Protein AF-A0A938RVP2-F1 (afdb_monomer_lite)

pLDDT: mean 88.66, std 15.01, range [35.5, 98.88]

Foldseek 3Di:
DDDDDDDPDDPDDDPDDDQDPDDFFFRAWPDWFAEQQWDQCPVVPPVLARFWFAFPEAPFFDSSWGFRYQFIKTKTFDDAWWQFADDFFFKFFDWRAHHPAFFWKWKWFDPPVPDIFTDDADVVCQCPGLTWGRKGADDRGDDDPVRLDPVRGITHTHGVVNRPDGTGRMMMITGPSPHDSPDSHHGTTTRTMGGSRTDD

Sequence (200 aa):
MRWVLPLLAIAGCAAEGVPKAADRWADRIVAFAPGPTAGFGQDKLPEVVLGPPQGAGDGAGSLHVLSMGKGGGITVAFDDRVASDGPGPDLVVFENAFVGFAETARVEASADGTHWSAWPCDPAGGVTATCAGLNPVWLAGEPTAGSASPKLWGGDAFDLSEIGLKTARYVRLTDTGDNQYLGITGGFDLDAVAAVHPAP

Radius of gyration: 18.44 Å; chains: 1; bounding box: 34×76×36 Å

Secondary structure (DSSP, 8-state):
----------------PPPPPS-SB--EEEEEE--TT--TTGGGTTGGGSS--B---TT---S--EE--TT-EEEEE-SSSEEE--SS--EEEE---BTTB---EEEEEESSSSS-EE----GGGGGG--SBS-S-B--BSS--GGG-SGGGTBSEEE-GGGGT-SEESEEEEEE-S-S---SSS-S-EE-EEEESSEE-

Structure (mmCIF, N/CA/C/O backbone):
data_AF-A0A938RVP2-F1
#
_entry.id   AF-A0A938RVP2-F1
#
loop_
_atom_site.group_PDB
_atom_site.id
_atom_site.type_symbol
_atom_site.label_atom_id
_atom_site.label_alt_id
_atom_site.label_comp_id
_atom_site.label_asym_id
_atom_site.label_entity_id
_atom_site.label_seq_id
_atom_site.pdbx_PDB_ins_code
_atom_site.Cartn_x
_atom_site.Cartn_y
_atom_site.Cartn_z
_atom_site.occupancy
_atom_site.B_iso_or_equiv
_atom_site.auth_seq_id
_atom_site.auth_comp_id
_atom_site.auth_asym_id
_atom_site.auth_atom_id
_atom_site.pdbx_PDB_model_num
ATOM 1 N N . MET A 1 1 ? 4.934 -63.336 -7.933 1.00 39.75 1 MET A N 1
ATOM 2 C CA . MET A 1 1 ? 4.416 -62.515 -6.816 1.00 39.75 1 MET A CA 1
ATOM 3 C C . MET A 1 1 ? 5.118 -61.167 -6.839 1.00 39.75 1 MET A C 1
ATOM 5 O O . MET A 1 1 ? 6.297 -61.104 -6.525 1.00 39.75 1 MET A O 1
ATOM 9 N N . ARG A 1 2 ? 4.434 -60.117 -7.305 1.00 41.03 2 ARG A N 1
ATOM 10 C CA . ARG A 1 2 ? 4.905 -58.727 -7.215 1.00 41.03 2 ARG A CA 1
ATOM 11 C C . ARG A 1 2 ? 4.336 -58.143 -5.925 1.00 41.03 2 ARG A C 1
ATOM 13 O O . ARG A 1 2 ? 3.121 -58.097 -5.778 1.00 41.03 2 ARG A O 1
ATOM 20 N N . TRP A 1 3 ? 5.209 -57.754 -5.006 1.00 35.50 3 TRP A N 1
ATOM 21 C CA . TRP A 1 3 ? 4.834 -57.041 -3.790 1.00 35.50 3 TRP A CA 1
ATOM 22 C C . TRP A 1 3 ? 4.719 -55.556 -4.132 1.00 35.50 3 TRP A C 1
ATOM 24 O O . TRP A 1 3 ? 5.695 -54.948 -4.564 1.00 35.50 3 TRP A O 1
ATOM 34 N N . VAL A 1 4 ? 3.521 -54.995 -3.993 1.00 47.47 4 VAL A N 1
ATOM 35 C CA . VAL A 1 4 ? 3.288 -53.550 -4.077 1.00 47.47 4 VAL A CA 1
ATOM 36 C C . VAL A 1 4 ? 3.324 -53.028 -2.644 1.00 47.47 4 VAL A C 1
ATOM 38 O O . VAL A 1 4 ? 2.469 -53.396 -1.842 1.00 47.47 4 VAL A O 1
ATOM 41 N N . LEU A 1 5 ? 4.334 -52.225 -2.303 1.00 45.91 5 LEU A N 1
ATOM 42 C CA . LEU A 1 5 ? 4.321 -51.451 -1.061 1.00 45.91 5 LEU A CA 1
ATOM 43 C C . LEU A 1 5 ? 3.333 -50.284 -1.214 1.00 45.91 5 LEU A C 1
ATOM 45 O O . LEU A 1 5 ? 3.369 -49.612 -2.249 1.00 45.91 5 LEU A O 1
ATOM 49 N N . PRO A 1 6 ? 2.469 -50.010 -0.221 1.00 47.12 6 PRO A N 1
ATOM 50 C CA . PRO A 1 6 ? 1.624 -48.831 -0.255 1.00 47.12 6 PRO A CA 1
ATOM 51 C C . PRO A 1 6 ? 2.483 -47.591 0.011 1.00 47.12 6 PRO A C 1
ATOM 53 O O . PRO A 1 6 ? 3.261 -47.545 0.965 1.00 47.12 6 PRO A O 1
ATOM 56 N N . LEU A 1 7 ? 2.338 -46.585 -0.851 1.00 48.47 7 LEU A N 1
ATOM 57 C CA . LEU A 1 7 ? 2.883 -45.252 -0.631 1.00 48.47 7 LEU A CA 1
ATOM 58 C C . LEU A 1 7 ? 2.100 -44.627 0.533 1.00 48.47 7 LEU A C 1
ATOM 60 O O . LEU A 1 7 ? 0.918 -44.313 0.396 1.00 48.47 7 LEU A O 1
ATOM 64 N N . LEU A 1 8 ? 2.737 -44.500 1.694 1.00 47.72 8 LEU A N 1
ATOM 65 C CA . LEU A 1 8 ? 2.177 -43.778 2.829 1.00 47.72 8 LEU A CA 1
ATOM 66 C C . LEU A 1 8 ? 2.277 -42.278 2.514 1.00 47.72 8 LEU A C 1
ATOM 68 O O . LEU A 1 8 ? 3.367 -41.709 2.535 1.00 47.72 8 LEU A O 1
ATOM 72 N N . ALA A 1 9 ? 1.156 -41.649 2.165 1.00 49.03 9 ALA A N 1
ATOM 73 C CA . ALA A 1 9 ? 1.084 -40.201 2.032 1.00 49.03 9 ALA A CA 1
ATOM 74 C C . ALA A 1 9 ? 1.194 -39.581 3.432 1.00 49.03 9 ALA A C 1
ATOM 76 O O . ALA A 1 9 ? 0.272 -39.680 4.241 1.00 49.03 9 ALA A O 1
ATOM 77 N N . ILE A 1 10 ? 2.340 -38.972 3.731 1.00 51.59 10 ILE A N 1
ATOM 78 C CA . ILE A 1 10 ? 2.499 -38.131 4.915 1.00 51.59 10 ILE A CA 1
ATOM 79 C C . ILE A 1 10 ? 1.774 -36.824 4.598 1.00 51.59 10 ILE A C 1
ATOM 81 O O . ILE A 1 10 ? 2.266 -36.007 3.822 1.00 51.59 10 ILE A O 1
ATOM 85 N N . ALA A 1 11 ? 0.576 -36.654 5.154 1.00 53.41 11 ALA A N 1
ATOM 86 C CA . ALA A 1 11 ? -0.074 -35.356 5.211 1.00 53.41 11 ALA A CA 1
ATOM 87 C C . ALA A 1 11 ? 0.816 -34.437 6.058 1.00 53.41 11 ALA A C 1
ATOM 89 O O . ALA A 1 11 ? 0.936 -34.622 7.269 1.00 53.41 11 ALA A O 1
ATOM 90 N N . GLY A 1 12 ? 1.506 -33.499 5.410 1.00 40.59 12 GLY A N 1
ATOM 91 C CA . GLY A 1 12 ? 2.237 -32.452 6.107 1.00 40.59 12 GLY A CA 1
ATOM 92 C C . GLY A 1 12 ? 1.236 -31.540 6.803 1.00 40.59 12 GLY A C 1
ATOM 93 O O . GLY A 1 12 ? 0.496 -30.821 6.136 1.00 40.59 12 GLY A O 1
ATOM 94 N N . CYS A 1 13 ? 1.192 -31.577 8.132 1.00 46.62 13 CYS A N 1
ATOM 95 C CA . CYS A 1 13 ? 0.585 -30.500 8.901 1.00 46.62 13 CYS A CA 1
ATOM 96 C C . CYS A 1 13 ? 1.378 -29.225 8.594 1.00 46.62 13 CYS A C 1
ATOM 98 O O . CYS A 1 13 ? 2.586 -29.188 8.835 1.00 46.62 13 CYS A O 1
ATOM 100 N N . ALA A 1 14 ? 0.720 -28.203 8.044 1.00 50.62 14 ALA A N 1
ATOM 101 C CA . ALA A 1 14 ? 1.287 -26.863 8.021 1.00 50.62 14 ALA A CA 1
ATOM 102 C C . ALA A 1 14 ? 1.608 -26.482 9.472 1.00 50.62 14 ALA A C 1
ATOM 104 O O . ALA A 1 14 ? 0.741 -26.574 10.341 1.00 50.62 14 ALA A O 1
ATOM 105 N N . ALA A 1 15 ? 2.866 -26.148 9.751 1.00 51.16 15 ALA A N 1
ATOM 106 C CA . ALA A 1 15 ? 3.239 -25.632 11.055 1.00 51.16 15 ALA A CA 1
ATOM 107 C C . ALA A 1 15 ? 2.539 -24.279 11.228 1.00 51.16 15 ALA A C 1
ATOM 109 O O . ALA A 1 15 ? 2.801 -23.353 10.462 1.00 51.16 15 ALA A O 1
ATOM 110 N N . GLU A 1 16 ? 1.625 -24.183 12.192 1.00 55.78 16 GLU A N 1
ATOM 111 C CA . GLU A 1 16 ? 1.074 -22.900 12.617 1.00 55.78 16 GLU A CA 1
ATOM 112 C C . GLU A 1 16 ? 2.242 -22.050 13.132 1.00 55.78 16 GLU A C 1
ATOM 114 O O . GLU A 1 16 ? 2.929 -22.423 14.087 1.00 55.78 16 GLU A O 1
ATOM 119 N N . GLY A 1 17 ? 2.534 -20.959 12.422 1.00 54.97 17 GLY A N 1
ATOM 120 C CA . GLY A 1 17 ? 3.574 -20.012 12.804 1.00 54.97 17 GLY A CA 1
ATOM 121 C C . GLY A 1 17 ? 3.270 -19.375 14.160 1.00 54.97 17 GLY A C 1
ATOM 122 O O . GLY A 1 17 ? 2.127 -19.353 14.616 1.00 54.97 17 GLY A O 1
ATOM 123 N N . VAL A 1 18 ? 4.305 -18.847 14.814 1.00 59.19 18 VAL A N 1
ATOM 124 C CA . VAL A 1 18 ? 4.131 -18.024 16.018 1.00 59.19 18 VAL A CA 1
ATOM 125 C C . VAL A 1 18 ? 3.189 -16.863 15.672 1.00 59.19 18 VAL A C 1
ATOM 127 O O . VAL A 1 18 ? 3.465 -16.175 14.687 1.00 59.19 18 VAL A O 1
ATOM 130 N N . PRO A 1 19 ? 2.106 -16.626 16.439 1.00 64.12 19 PRO A N 1
ATOM 131 C CA . PRO A 1 19 ? 1.220 -15.498 16.187 1.00 64.12 19 PRO A CA 1
ATOM 132 C C . PRO A 1 19 ? 2.018 -14.194 16.201 1.00 64.12 19 PRO A C 1
ATOM 134 O O . PRO A 1 19 ? 2.734 -13.914 17.170 1.00 64.12 19 PRO A O 1
ATOM 137 N N . LYS A 1 20 ? 1.908 -13.418 15.120 1.00 75.88 20 LYS A N 1
ATOM 138 C CA . LYS A 1 20 ? 2.432 -12.054 15.054 1.00 75.88 20 LYS A CA 1
ATOM 139 C C . LYS A 1 20 ? 1.805 -11.240 16.192 1.00 75.88 20 LYS A C 1
ATOM 141 O O . LYS A 1 20 ? 0.661 -11.475 16.580 1.00 75.88 20 LYS A O 1
ATOM 146 N N . ALA A 1 21 ? 2.592 -10.367 16.815 1.00 79.94 21 ALA A N 1
ATOM 147 C CA . ALA A 1 21 ? 2.068 -9.504 17.864 1.00 79.94 21 ALA A CA 1
ATOM 148 C C . ALA A 1 21 ? 1.111 -8.482 17.243 1.00 79.94 21 ALA A C 1
ATOM 150 O O . ALA A 1 21 ? 1.425 -7.935 16.193 1.00 79.94 21 ALA A O 1
ATOM 151 N N . ALA A 1 22 ? 0.007 -8.186 17.932 1.00 84.88 22 ALA A N 1
ATOM 152 C CA . ALA A 1 22 ? -0.983 -7.237 17.441 1.00 84.88 22 ALA A CA 1
ATOM 153 C C . ALA A 1 22 ? -0.387 -5.861 17.164 1.00 84.88 22 ALA A C 1
ATOM 155 O O . ALA A 1 22 ? -0.043 -5.120 18.093 1.00 84.88 22 ALA A O 1
ATOM 156 N N . ASP A 1 23 ? -0.318 -5.527 15.881 1.00 90.75 23 ASP A N 1
ATOM 157 C CA . ASP A 1 23 ? 0.214 -4.278 15.361 1.00 90.75 23 ASP A CA 1
ATOM 158 C C . ASP A 1 23 ? -0.715 -3.692 14.291 1.00 90.75 23 ASP A C 1
ATOM 160 O O . ASP A 1 23 ? -1.925 -3.866 14.361 1.00 90.75 23 ASP A O 1
ATOM 164 N N . ARG A 1 24 ? -0.203 -2.854 13.394 1.00 93.44 24 ARG A N 1
ATOM 165 C CA . ARG A 1 24 ? -1.020 -2.193 12.368 1.00 93.44 24 ARG A CA 1
ATOM 166 C C . ARG A 1 24 ? -0.737 -2.688 10.963 1.00 93.44 24 ARG A C 1
ATOM 168 O O . ARG A 1 24 ? -1.352 -2.185 10.032 1.00 93.44 24 ARG A O 1
ATOM 175 N N . TRP A 1 25 ? 0.237 -3.568 10.800 1.00 95.81 25 TRP A N 1
ATOM 176 C CA . TRP A 1 25 ? 0.695 -4.036 9.502 1.00 95.81 25 TRP A CA 1
ATOM 177 C C . TRP A 1 25 ? -0.137 -5.240 9.089 1.00 95.81 25 TRP A C 1
ATOM 179 O O . TRP A 1 25 ? -0.671 -5.947 9.939 1.00 95.81 25 TRP A O 1
ATOM 189 N N . ALA A 1 26 ? -0.234 -5.502 7.790 1.00 97.06 26 ALA A N 1
ATOM 190 C CA . ALA A 1 26 ? -0.846 -6.741 7.332 1.00 97.06 26 ALA A CA 1
ATOM 191 C C . ALA A 1 26 ? -0.177 -7.968 7.986 1.00 97.06 26 ALA A C 1
ATOM 193 O O . ALA A 1 26 ? 1.032 -7.982 8.226 1.00 97.06 26 ALA A O 1
ATOM 194 N N . ASP A 1 27 ? -0.961 -9.007 8.266 1.00 96.12 27 ASP A N 1
ATOM 195 C CA . ASP A 1 27 ? -0.513 -10.178 9.031 1.00 96.12 27 ASP A CA 1
ATOM 196 C C . ASP A 1 27 ? -0.233 -11.394 8.157 1.00 96.12 27 ASP A C 1
ATOM 198 O O . ASP A 1 27 ? 0.564 -12.258 8.523 1.00 96.12 27 ASP A O 1
ATOM 202 N N . ARG A 1 28 ? -0.875 -11.474 6.986 1.00 96.75 28 ARG A N 1
ATOM 203 C CA . ARG A 1 28 ? -0.601 -12.531 6.007 1.00 96.75 28 ARG A CA 1
ATOM 204 C C . ARG A 1 28 ? -0.936 -12.125 4.580 1.00 96.75 28 ARG A C 1
ATOM 206 O O . ARG A 1 28 ? -1.762 -11.246 4.327 1.00 96.75 28 ARG A O 1
ATOM 213 N N . ILE A 1 29 ? -0.380 -12.892 3.650 1.00 98.38 29 ILE A N 1
ATOM 214 C CA . ILE A 1 29 ? -0.765 -12.899 2.240 1.00 98.38 29 ILE A CA 1
ATOM 215 C C . ILE A 1 29 ? -1.842 -13.968 2.040 1.00 98.38 29 ILE A C 1
ATOM 217 O O . ILE A 1 29 ? -1.620 -15.148 2.302 1.00 98.38 29 ILE A O 1
ATOM 221 N N . VAL A 1 30 ? -3.016 -13.557 1.571 1.00 98.44 30 VAL A N 1
ATOM 222 C CA . VAL A 1 30 ? -4.135 -14.452 1.239 1.00 98.44 30 VAL A CA 1
ATOM 223 C C . VAL A 1 30 ? -3.978 -15.016 -0.169 1.00 98.44 30 VAL A C 1
ATOM 225 O O . VAL A 1 30 ? -4.254 -16.190 -0.405 1.00 98.44 30 VAL A O 1
ATOM 228 N N . ALA A 1 31 ? -3.535 -14.181 -1.107 1.00 98.38 31 ALA A N 1
ATOM 229 C CA . ALA A 1 31 ? -3.287 -14.571 -2.486 1.00 98.38 31 ALA A CA 1
ATOM 230 C C . ALA A 1 31 ? -2.221 -13.668 -3.103 1.00 98.38 31 ALA A C 1
ATOM 232 O O . ALA A 1 31 ? -2.199 -12.468 -2.842 1.00 98.38 31 ALA A O 1
ATOM 233 N N . PHE A 1 32 ? -1.383 -14.235 -3.964 1.00 98.50 32 PHE A N 1
ATOM 234 C CA . PHE A 1 32 ? -0.459 -13.489 -4.807 1.00 98.50 32 PHE A CA 1
ATOM 235 C C . PHE A 1 32 ? -0.503 -14.066 -6.222 1.00 98.50 32 PHE A C 1
ATOM 237 O O . PHE A 1 32 ? -0.355 -15.274 -6.413 1.00 98.50 32 PHE A O 1
ATOM 244 N N . ALA A 1 33 ? -0.746 -13.202 -7.200 1.00 98.38 33 ALA A N 1
ATOM 245 C CA . ALA A 1 33 ? -0.827 -13.526 -8.614 1.00 98.38 33 ALA A CA 1
ATOM 246 C C . ALA A 1 33 ? 0.163 -12.622 -9.367 1.00 98.38 33 ALA A C 1
ATOM 248 O O . ALA A 1 33 ? -0.200 -11.504 -9.738 1.00 98.38 33 ALA A O 1
ATOM 249 N N . PRO A 1 34 ? 1.418 -13.062 -9.563 1.00 97.81 34 PRO A N 1
ATOM 250 C CA . PRO A 1 34 ? 2.420 -12.252 -10.242 1.00 97.81 34 PRO A CA 1
ATOM 251 C C . PRO A 1 34 ? 2.058 -12.029 -11.714 1.00 97.81 34 PRO A C 1
ATOM 253 O O . PRO A 1 34 ? 1.669 -12.963 -12.420 1.00 97.81 34 PRO A O 1
ATOM 256 N N . GLY A 1 35 ? 2.229 -10.795 -12.182 1.00 97.06 35 GLY A N 1
ATOM 257 C CA . GLY A 1 35 ? 2.145 -10.441 -13.594 1.00 97.06 35 GLY A CA 1
ATOM 258 C C . GLY A 1 35 ? 3.450 -10.733 -14.347 1.00 97.06 35 GLY A C 1
ATOM 259 O O . GLY A 1 35 ? 4.470 -11.089 -13.745 1.00 97.06 35 GLY A O 1
ATOM 260 N N . PRO A 1 36 ? 3.472 -10.563 -15.682 1.00 95.25 36 PRO A N 1
ATOM 261 C CA . PRO A 1 36 ? 4.721 -10.487 -16.434 1.00 95.25 36 PRO A CA 1
ATOM 262 C C . PRO A 1 36 ? 5.662 -9.453 -15.806 1.00 95.25 36 PRO A C 1
ATOM 264 O O . PRO A 1 36 ? 5.189 -8.428 -15.331 1.00 95.25 36 PRO A O 1
ATOM 267 N N . THR A 1 37 ? 6.968 -9.731 -15.806 1.00 93.75 37 THR A N 1
ATOM 268 C CA . THR A 1 37 ? 8.006 -8.910 -15.145 1.00 93.75 37 THR A CA 1
ATOM 269 C C . THR A 1 37 ? 7.841 -8.753 -13.628 1.00 93.75 37 THR A C 1
ATOM 271 O O . THR A 1 37 ? 8.450 -7.869 -13.041 1.00 93.75 37 THR A O 1
ATOM 274 N N . ALA A 1 38 ? 7.069 -9.601 -12.949 1.00 95.38 38 ALA A N 1
ATOM 275 C CA . ALA A 1 38 ? 7.224 -9.766 -11.504 1.00 95.38 38 ALA A CA 1
ATOM 276 C C . ALA A 1 38 ? 8.550 -10.485 -11.187 1.00 95.38 38 ALA A C 1
ATOM 278 O O . ALA A 1 38 ? 9.156 -11.097 -12.070 1.00 95.38 38 ALA A O 1
ATOM 279 N N . GLY A 1 39 ? 8.977 -10.485 -9.923 1.00 94.75 39 GLY A N 1
ATOM 280 C CA . GLY A 1 39 ? 10.070 -11.365 -9.483 1.00 94.75 39 GLY A CA 1
ATOM 281 C C . GLY A 1 39 ? 10.923 -10.813 -8.354 1.00 94.75 39 GLY A C 1
ATOM 282 O O . GLY A 1 39 ? 11.412 -11.577 -7.525 1.00 94.75 39 GLY A O 1
ATOM 283 N N . PHE A 1 40 ? 11.093 -9.495 -8.297 1.00 96.75 40 PHE A N 1
ATOM 284 C CA . PHE A 1 40 ? 11.891 -8.872 -7.251 1.00 96.75 40 PHE A CA 1
ATOM 285 C C . PHE A 1 40 ? 11.181 -9.005 -5.900 1.00 96.75 40 PHE A C 1
ATOM 287 O O . PHE A 1 40 ? 9.972 -8.799 -5.809 1.00 96.75 40 PHE A O 1
ATOM 294 N N . GLY A 1 41 ? 11.924 -9.413 -4.869 1.00 97.25 41 GLY A N 1
ATOM 295 C CA . GLY A 1 41 ? 11.409 -9.602 -3.511 1.00 97.25 41 GLY A CA 1
ATOM 296 C C . GLY A 1 41 ? 10.564 -10.859 -3.290 1.00 97.25 41 GLY A C 1
ATOM 297 O O . GLY A 1 41 ? 10.247 -11.168 -2.145 1.00 97.25 41 GLY A O 1
ATOM 298 N N . GLN A 1 42 ? 10.232 -11.629 -4.334 1.00 97.06 42 GLN A N 1
ATOM 299 C CA . GLN A 1 42 ? 9.434 -12.856 -4.188 1.00 97.06 42 GLN A CA 1
ATOM 300 C C . GLN A 1 42 ? 10.115 -13.915 -3.312 1.00 97.06 42 GLN A C 1
ATOM 302 O O . GLN A 1 42 ? 9.440 -14.671 -2.619 1.00 97.06 42 GLN A O 1
ATOM 307 N N . ASP A 1 43 ? 11.448 -13.959 -3.322 1.00 97.25 43 ASP A N 1
ATOM 308 C CA . ASP A 1 43 ? 12.272 -14.838 -2.488 1.00 97.25 43 ASP A CA 1
ATOM 309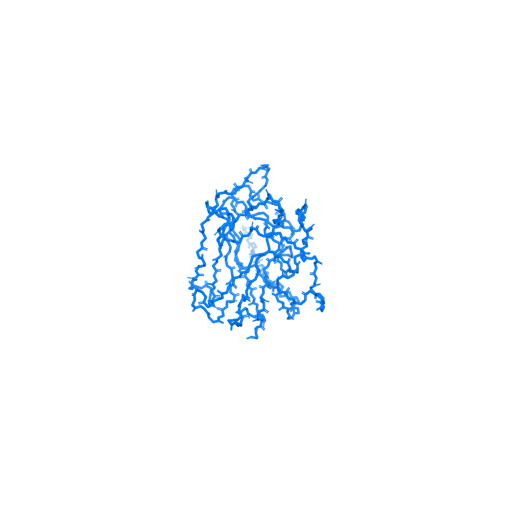 C C . ASP A 1 43 ? 12.251 -14.466 -0.995 1.00 97.25 43 ASP A C 1
ATOM 311 O O . ASP A 1 43 ? 12.679 -15.263 -0.163 1.00 97.25 43 ASP A O 1
ATOM 315 N N . LYS A 1 44 ? 11.734 -13.277 -0.661 1.00 97.75 44 LYS A N 1
ATOM 316 C CA . LYS A 1 44 ? 11.594 -12.745 0.702 1.00 97.75 44 LYS A CA 1
ATOM 317 C C . LYS A 1 44 ? 10.146 -12.761 1.202 1.00 97.75 44 LYS A C 1
ATOM 319 O O . LYS A 1 44 ? 9.838 -12.114 2.202 1.00 97.75 44 LYS A O 1
ATOM 324 N N . LEU A 1 45 ? 9.238 -13.415 0.475 1.00 97.00 45 LEU A N 1
ATOM 325 C CA . LEU A 1 45 ? 7.863 -13.562 0.931 1.00 97.00 45 LEU A CA 1
ATOM 326 C C . LEU A 1 45 ? 7.757 -14.613 2.052 1.00 97.00 45 LEU A C 1
ATOM 328 O O . LEU A 1 45 ? 8.397 -15.662 1.961 1.00 97.00 45 LEU A O 1
ATOM 332 N N . PRO A 1 46 ? 6.848 -14.395 3.021 1.00 96.75 46 PRO A N 1
ATOM 333 C CA . PRO A 1 46 ? 5.909 -13.273 3.066 1.00 96.75 46 PRO A CA 1
ATOM 334 C C . PRO A 1 46 ? 6.450 -12.011 3.767 1.00 96.75 46 PRO A C 1
ATOM 336 O O . PRO A 1 46 ? 5.798 -10.974 3.712 1.00 96.75 46 PRO A O 1
ATOM 339 N N . GLU A 1 47 ? 7.612 -12.066 4.416 1.00 95.81 47 GLU A N 1
ATOM 340 C CA . GLU A 1 47 ? 8.063 -11.053 5.380 1.00 95.81 47 GLU A CA 1
ATOM 341 C C . GLU A 1 47 ? 8.249 -9.658 4.775 1.00 95.81 47 GLU A C 1
ATOM 343 O O . GLU A 1 47 ? 7.990 -8.668 5.456 1.00 95.81 47 GLU A O 1
ATOM 348 N N . VAL A 1 48 ? 8.637 -9.572 3.499 1.00 97.19 48 VAL A N 1
ATOM 349 C CA . VAL A 1 48 ? 8.900 -8.296 2.809 1.00 97.19 48 VAL A CA 1
ATOM 350 C C . VAL A 1 48 ? 7.673 -7.381 2.672 1.00 97.19 48 VAL A C 1
ATOM 352 O O . VAL A 1 48 ? 7.852 -6.223 2.337 1.00 97.19 48 VAL A O 1
ATOM 355 N N . VAL A 1 49 ? 6.449 -7.866 2.938 1.00 97.62 49 VAL A N 1
ATOM 356 C CA . VAL A 1 49 ? 5.211 -7.052 2.860 1.00 97.62 49 VAL A CA 1
ATOM 357 C C . VAL A 1 49 ? 4.354 -7.045 4.133 1.00 97.62 49 VAL A C 1
ATOM 359 O O . VAL A 1 49 ? 3.279 -6.443 4.147 1.00 97.62 49 VAL A O 1
ATOM 362 N N . LEU A 1 50 ? 4.776 -7.739 5.198 1.00 96.56 50 LEU A N 1
ATOM 363 C CA . LEU A 1 50 ? 3.976 -7.946 6.425 1.00 96.56 50 LEU A CA 1
ATOM 364 C C . LEU A 1 50 ? 4.501 -7.182 7.650 1.00 96.56 50 LEU A C 1
ATOM 366 O O . LEU A 1 50 ? 4.139 -7.481 8.790 1.00 96.56 50 LEU A O 1
ATOM 370 N N . GLY A 1 51 ? 5.380 -6.211 7.422 1.00 94.44 51 GLY A N 1
ATOM 371 C CA . GLY A 1 51 ? 5.994 -5.393 8.459 1.00 94.44 51 GLY A CA 1
ATOM 372 C C . GLY A 1 51 ? 5.904 -3.899 8.152 1.00 94.44 51 GLY A C 1
ATOM 373 O O . GLY A 1 51 ? 5.216 -3.497 7.211 1.00 94.44 51 GLY A O 1
ATOM 374 N N . PRO A 1 52 ? 6.594 -3.065 8.944 1.00 95.62 52 PRO A N 1
ATOM 375 C CA . PRO A 1 52 ? 6.705 -1.647 8.647 1.00 95.62 52 PRO A CA 1
ATOM 376 C C . PRO A 1 52 ? 7.453 -1.415 7.324 1.00 95.62 52 PRO A C 1
ATOM 378 O O . PRO A 1 52 ? 8.398 -2.159 7.033 1.00 95.62 52 PRO A O 1
ATOM 381 N N . PRO A 1 53 ? 7.111 -0.347 6.579 1.00 96.94 53 PRO A N 1
ATOM 382 C CA . PRO A 1 53 ? 7.814 0.002 5.351 1.00 96.94 53 PRO A CA 1
ATOM 383 C C . PRO A 1 53 ? 9.277 0.369 5.627 1.00 96.94 53 PRO A C 1
ATOM 385 O O . PRO A 1 53 ? 9.646 0.745 6.745 1.00 96.94 53 PRO A O 1
ATOM 388 N N . GLN A 1 54 ? 10.119 0.307 4.604 1.00 96.81 54 GLN A N 1
ATOM 389 C CA . GLN A 1 54 ? 11.529 0.697 4.644 1.00 96.81 54 GLN A CA 1
ATOM 390 C C . GLN A 1 54 ? 11.808 1.855 3.679 1.00 96.81 54 GLN A C 1
ATOM 392 O O . GLN A 1 54 ? 12.727 1.780 2.868 1.00 96.81 54 GLN A O 1
ATOM 397 N N . GLY A 1 55 ? 11.039 2.941 3.768 1.00 95.06 55 GLY A N 1
ATOM 398 C CA . GLY A 1 55 ? 11.170 4.100 2.885 1.00 95.06 55 GLY A CA 1
ATOM 399 C C . GLY A 1 55 ? 12.562 4.741 2.864 1.00 95.06 55 GLY A C 1
ATOM 400 O O . GLY A 1 55 ? 13.319 4.692 3.836 1.00 95.06 55 GLY A O 1
ATOM 401 N N . ALA A 1 56 ? 12.887 5.399 1.750 1.00 95.56 56 ALA A N 1
ATOM 402 C CA . ALA A 1 56 ? 14.139 6.141 1.560 1.00 95.56 56 ALA A CA 1
ATOM 403 C C . ALA A 1 56 ? 13.921 7.646 1.271 1.00 95.56 56 ALA A C 1
ATOM 405 O O . ALA A 1 56 ? 14.877 8.384 1.012 1.00 95.56 56 ALA A O 1
ATOM 406 N N . GLY A 1 57 ? 12.679 8.122 1.407 1.00 94.19 57 GLY A N 1
ATOM 407 C CA . GLY A 1 57 ? 12.286 9.521 1.266 1.00 94.19 57 GLY A CA 1
ATOM 408 C C . GLY A 1 57 ? 12.256 10.029 -0.176 1.00 94.19 57 GLY A C 1
ATOM 409 O O . GLY A 1 57 ? 12.113 9.270 -1.124 1.00 94.19 57 GLY A O 1
ATOM 410 N N . ASP A 1 58 ? 12.374 11.346 -0.355 1.00 95.38 58 ASP A N 1
ATOM 411 C CA . ASP A 1 58 ? 12.074 12.000 -1.641 1.00 95.38 58 ASP A CA 1
ATOM 412 C C . ASP A 1 58 ? 13.026 11.635 -2.788 1.00 95.38 58 ASP A C 1
ATOM 414 O O . ASP A 1 58 ? 12.675 11.807 -3.955 1.00 95.38 58 ASP A O 1
ATOM 418 N N . GLY A 1 59 ? 14.251 11.211 -2.470 1.00 94.88 59 GLY A N 1
ATOM 419 C CA . GLY A 1 59 ? 15.331 11.080 -3.449 1.00 94.88 59 GLY A CA 1
ATOM 420 C C . GLY A 1 59 ? 15.547 9.675 -4.006 1.00 94.88 59 GLY A C 1
ATOM 421 O O . GLY A 1 59 ? 16.294 9.540 -4.974 1.00 94.88 59 GLY A O 1
ATOM 422 N N . ALA A 1 60 ? 14.969 8.644 -3.386 1.00 93.88 60 ALA A N 1
ATOM 423 C CA . ALA A 1 60 ? 15.183 7.253 -3.772 1.00 93.88 60 ALA A CA 1
ATOM 424 C C . ALA A 1 60 ? 14.100 6.330 -3.201 1.00 93.88 60 ALA A C 1
ATOM 426 O O . ALA A 1 60 ? 13.505 6.635 -2.171 1.00 93.88 60 ALA A O 1
ATOM 427 N N . GLY A 1 61 ? 13.935 5.169 -3.837 1.00 91.62 61 GLY A N 1
ATOM 428 C CA . GLY A 1 61 ? 13.226 4.020 -3.281 1.00 91.62 61 GLY A CA 1
ATOM 429 C C . GLY A 1 61 ? 14.147 3.088 -2.479 1.00 91.62 61 GLY A C 1
ATOM 430 O O . GLY A 1 61 ? 15.378 3.152 -2.557 1.00 91.62 61 GLY A O 1
ATOM 431 N N . SER A 1 62 ? 13.533 2.203 -1.707 1.00 94.25 62 SER A N 1
ATOM 432 C CA . SER A 1 62 ? 14.130 1.071 -1.007 1.00 94.25 62 SER A CA 1
ATOM 433 C C . SER A 1 62 ? 14.234 -0.180 -1.895 1.00 94.25 62 SER A C 1
ATOM 435 O O . SER A 1 62 ? 13.754 -0.221 -3.024 1.00 94.25 62 SER A O 1
ATOM 437 N N . LEU A 1 63 ? 14.886 -1.227 -1.376 1.00 94.88 63 LEU A N 1
ATOM 438 C CA . LEU A 1 63 ? 14.927 -2.573 -1.978 1.00 94.88 63 LEU A CA 1
ATOM 439 C C . LEU A 1 63 ? 14.129 -3.607 -1.157 1.00 94.88 63 LEU A C 1
ATOM 441 O O . LEU A 1 63 ? 14.283 -4.822 -1.339 1.00 94.88 63 LEU A O 1
ATOM 445 N N . HIS A 1 64 ? 13.345 -3.132 -0.193 1.00 96.94 64 HIS A N 1
ATOM 446 C CA . HIS A 1 64 ? 12.450 -3.928 0.637 1.00 96.94 64 HIS A CA 1
ATOM 447 C C . HIS A 1 64 ? 11.053 -3.865 0.025 1.00 96.94 64 HIS A C 1
ATOM 449 O O . HIS A 1 64 ? 10.166 -3.193 0.523 1.00 96.94 64 HIS A O 1
ATOM 455 N N . VAL A 1 65 ? 10.901 -4.484 -1.140 1.00 97.12 65 VAL A N 1
ATOM 456 C CA . VAL A 1 65 ? 9.663 -4.403 -1.912 1.00 97.12 65 VAL A CA 1
ATOM 457 C C . VAL A 1 65 ? 9.401 -5.706 -2.641 1.00 97.12 65 VAL A C 1
ATOM 459 O O . VAL A 1 65 ? 10.332 -6.467 -2.925 1.00 97.12 65 VAL A O 1
ATOM 462 N N . LEU A 1 66 ? 8.136 -5.934 -2.972 1.00 98.00 66 LEU A N 1
ATOM 463 C CA . LEU A 1 66 ? 7.659 -6.980 -3.861 1.00 98.00 66 LEU A CA 1
ATOM 464 C C . LEU A 1 66 ? 7.146 -6.353 -5.164 1.00 98.00 66 LEU A C 1
ATOM 466 O O . LEU A 1 66 ? 6.042 -5.807 -5.186 1.00 98.00 66 LEU A O 1
ATOM 470 N N . SER A 1 67 ? 7.886 -6.514 -6.264 1.00 97.00 67 SER A N 1
ATOM 471 C CA . SER A 1 67 ? 7.403 -6.096 -7.588 1.00 97.00 67 SER A CA 1
ATOM 472 C C . SER A 1 67 ? 6.325 -7.055 -8.084 1.00 97.00 67 SER A C 1
ATOM 474 O O . SER A 1 67 ? 6.579 -8.252 -8.300 1.00 97.00 67 SER A O 1
ATOM 476 N N . MET A 1 68 ? 5.120 -6.534 -8.312 1.00 96.81 68 MET A N 1
ATOM 477 C CA . MET A 1 68 ? 3.976 -7.357 -8.712 1.00 96.81 68 MET A CA 1
ATOM 478 C C . MET A 1 68 ? 3.967 -7.737 -10.195 1.00 96.81 68 MET A C 1
ATOM 480 O O . MET A 1 68 ? 3.307 -8.715 -10.555 1.00 96.81 68 MET A O 1
ATOM 484 N N . GLY A 1 69 ? 4.699 -7.029 -11.057 1.00 96.81 69 GLY A N 1
ATOM 485 C CA . GLY A 1 69 ? 4.608 -7.213 -12.504 1.00 96.81 69 GLY A CA 1
ATOM 486 C C . GLY A 1 69 ? 3.348 -6.598 -13.109 1.00 96.81 69 GLY A C 1
ATOM 487 O O . GLY A 1 69 ? 2.399 -6.232 -12.414 1.00 96.81 69 GLY A O 1
ATOM 488 N N . LYS A 1 70 ? 3.315 -6.525 -14.441 1.00 96.50 70 LYS A N 1
ATOM 489 C CA . LYS A 1 70 ? 2.219 -5.910 -15.196 1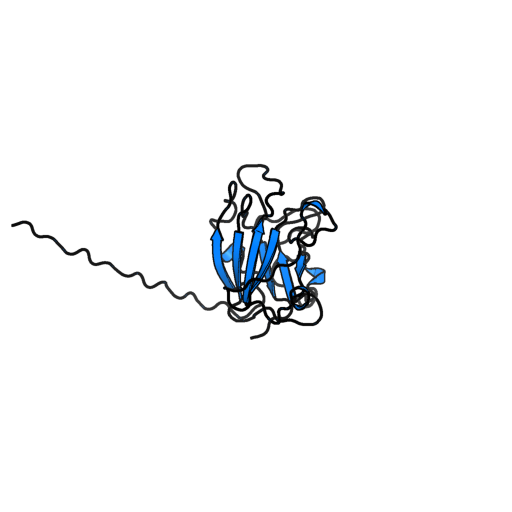.00 96.50 70 LYS A CA 1
ATOM 490 C C . LYS A 1 70 ? 0.877 -6.583 -14.920 1.00 96.50 70 LYS A C 1
ATOM 492 O O . LYS A 1 70 ? 0.677 -7.739 -15.291 1.00 96.50 70 LYS A O 1
ATOM 497 N N . GLY A 1 71 ? -0.057 -5.842 -14.326 1.00 97.06 71 GLY A N 1
ATOM 498 C CA . GLY A 1 71 ? -1.373 -6.357 -13.941 1.00 97.06 71 GLY A CA 1
ATOM 499 C C . GLY A 1 71 ? -1.328 -7.455 -12.873 1.00 97.06 71 GLY A C 1
ATOM 500 O O . GLY A 1 71 ? -2.318 -8.163 -12.692 1.00 97.06 71 GLY A O 1
ATOM 501 N N . GLY A 1 72 ? -0.185 -7.639 -12.206 1.00 98.31 72 GLY A N 1
ATOM 502 C CA . GLY A 1 72 ? -0.076 -8.536 -11.067 1.00 98.31 72 GLY A CA 1
ATOM 503 C C . GLY A 1 72 ? -0.851 -8.004 -9.869 1.00 98.31 72 GLY A C 1
ATOM 504 O O . GLY A 1 72 ? -1.134 -6.809 -9.769 1.00 98.31 72 GLY A O 1
ATOM 505 N N . GLY A 1 73 ? -1.205 -8.897 -8.952 1.00 98.50 73 GLY A N 1
ATOM 506 C CA . GLY A 1 73 ? -1.981 -8.520 -7.783 1.00 98.50 73 GLY A CA 1
ATOM 507 C C . GLY A 1 73 ? -1.658 -9.336 -6.548 1.00 98.50 73 GLY A C 1
ATOM 508 O O . GLY A 1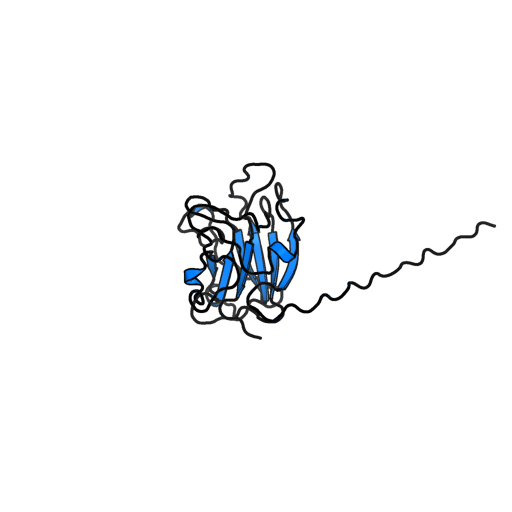 73 ? -1.223 -10.487 -6.617 1.00 98.50 73 GLY A O 1
ATOM 509 N N . ILE A 1 74 ? -1.918 -8.730 -5.399 1.00 98.88 74 ILE A N 1
ATOM 510 C CA . ILE A 1 74 ? -1.756 -9.338 -4.085 1.00 98.88 74 ILE A CA 1
ATOM 511 C C . ILE A 1 74 ? -2.965 -9.012 -3.221 1.00 98.88 74 ILE A C 1
ATOM 513 O O . ILE A 1 74 ? -3.540 -7.930 -3.293 1.00 98.88 74 ILE A O 1
ATOM 517 N N . THR A 1 75 ? -3.382 -9.976 -2.412 1.00 98.88 75 THR A N 1
ATOM 518 C CA . THR A 1 75 ? -4.360 -9.778 -1.349 1.00 98.88 75 THR A CA 1
ATOM 519 C C . THR A 1 75 ? -3.683 -10.042 -0.023 1.00 98.88 75 THR A C 1
ATOM 521 O O . THR A 1 75 ? -3.183 -11.144 0.207 1.00 98.88 75 THR A O 1
ATOM 524 N N . VAL A 1 76 ? -3.701 -9.042 0.846 1.00 98.69 76 VAL A N 1
ATOM 525 C CA . VAL A 1 76 ? -3.213 -9.128 2.219 1.00 98.69 76 VAL A CA 1
ATOM 526 C C . VAL A 1 76 ? -4.380 -9.026 3.185 1.00 98.69 76 VAL A C 1
ATOM 528 O O . VAL A 1 76 ? -5.479 -8.600 2.809 1.00 98.69 76 VAL A O 1
ATOM 531 N N . ALA A 1 77 ? -4.164 -9.436 4.427 1.00 98.12 77 ALA A N 1
ATOM 532 C CA . ALA A 1 77 ? -5.200 -9.343 5.434 1.00 98.12 77 ALA A CA 1
ATOM 533 C C . ALA A 1 77 ? -4.662 -9.085 6.838 1.00 98.12 77 ALA A C 1
ATOM 535 O O . ALA A 1 77 ? -3.543 -9.475 7.170 1.00 98.12 77 ALA A O 1
ATOM 536 N N . PHE A 1 78 ? -5.511 -8.430 7.625 1.00 96.75 78 PHE A N 1
ATOM 537 C CA . PHE A 1 78 ? -5.329 -8.135 9.040 1.00 96.75 78 PHE A CA 1
ATOM 538 C C . PHE A 1 78 ? -6.098 -9.173 9.861 1.00 96.75 78 PHE A C 1
ATOM 540 O O . PHE A 1 78 ? -7.303 -9.361 9.665 1.00 96.75 78 PHE A O 1
ATOM 547 N N . ASP A 1 79 ? -5.433 -9.880 10.760 1.00 91.19 79 ASP A N 1
ATOM 548 C CA . ASP A 1 79 ? -6.041 -10.931 11.572 1.00 91.19 79 ASP A CA 1
ATOM 549 C C . ASP A 1 79 ? -6.499 -10.409 12.929 1.00 91.19 79 ASP A C 1
ATOM 551 O O . ASP A 1 79 ? -7.639 -10.684 13.321 1.00 91.19 79 ASP A O 1
ATOM 555 N N . ASP A 1 80 ? -5.674 -9.602 13.592 1.00 85.62 80 ASP A N 1
ATOM 556 C CA . ASP A 1 80 ? -5.923 -9.124 14.953 1.00 85.62 80 ASP A CA 1
ATOM 557 C C . ASP A 1 80 ? -6.343 -7.652 15.051 1.00 85.62 80 ASP A C 1
ATOM 559 O O . ASP A 1 80 ? -7.054 -7.279 15.985 1.00 85.62 80 ASP A O 1
ATOM 563 N N . ARG A 1 81 ? -5.910 -6.811 14.112 1.00 88.44 81 ARG A N 1
ATOM 564 C CA . ARG A 1 81 ? -6.100 -5.360 14.133 1.00 88.44 81 ARG A CA 1
ATOM 565 C C . ARG A 1 81 ? -6.616 -4.881 12.789 1.00 88.44 81 ARG A C 1
ATOM 567 O O . ARG A 1 81 ? -5.890 -4.375 11.939 1.00 88.44 81 ARG A O 1
ATOM 574 N N . VAL A 1 82 ? -7.918 -5.050 12.609 1.00 93.19 82 VAL A N 1
ATOM 575 C CA . VAL A 1 82 ? -8.616 -4.744 11.363 1.00 93.19 82 VAL A CA 1
ATOM 576 C C . VAL A 1 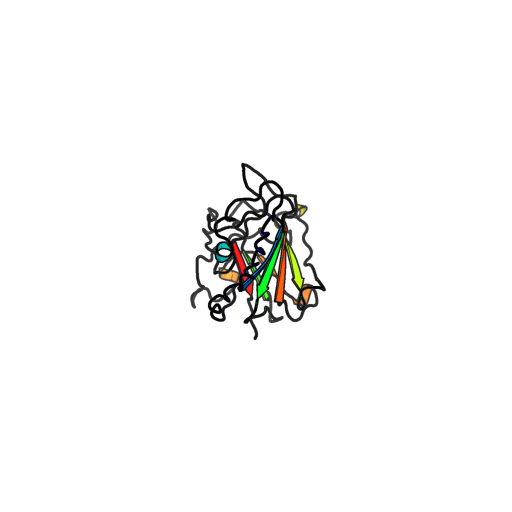82 ? -8.728 -3.232 11.174 1.00 93.19 82 VAL A C 1
ATOM 578 O O . VAL A 1 82 ? -9.098 -2.503 12.102 1.00 93.19 82 VAL A O 1
ATOM 581 N N . ALA A 1 83 ? -8.457 -2.754 9.957 1.00 94.56 83 ALA A N 1
ATOM 582 C CA . ALA A 1 83 ? -8.707 -1.363 9.596 1.00 94.56 83 ALA A CA 1
ATOM 583 C C . ALA A 1 83 ? -10.195 -1.041 9.773 1.00 94.56 83 ALA A C 1
ATOM 585 O O . ALA A 1 83 ? -11.053 -1.739 9.227 1.00 94.56 83 ALA A O 1
ATOM 586 N N . SER A 1 84 ? -10.498 -0.017 10.564 1.00 96.75 84 SER A N 1
ATOM 587 C CA . SER A 1 84 ? -11.861 0.368 10.928 1.00 96.75 84 SER A CA 1
ATOM 588 C C . SER A 1 84 ? -12.105 1.831 10.597 1.00 96.75 84 SER A C 1
ATOM 590 O O . SER A 1 84 ? -11.217 2.642 10.803 1.00 96.75 84 SER A O 1
ATOM 592 N N . ASP A 1 85 ? -13.307 2.148 10.120 1.00 97.00 85 ASP A N 1
ATOM 593 C CA . ASP A 1 85 ? -13.732 3.505 9.755 1.00 97.00 85 ASP A CA 1
ATOM 594 C C . ASP A 1 85 ? -13.662 4.447 10.967 1.00 97.00 85 ASP A C 1
ATOM 596 O O . ASP A 1 85 ? -14.391 4.280 11.957 1.00 97.00 85 ASP A O 1
ATOM 600 N N . GLY A 1 86 ? -12.752 5.415 10.891 1.00 94.75 86 GLY A N 1
ATOM 601 C CA . GLY A 1 86 ? -12.508 6.447 11.885 1.00 94.75 86 GLY A CA 1
ATOM 602 C C . GLY A 1 86 ? -12.347 7.834 11.251 1.00 94.75 86 GLY A C 1
ATOM 603 O O . GLY A 1 86 ? -12.624 8.044 10.077 1.00 94.75 86 GLY A O 1
ATOM 604 N N . PRO A 1 87 ? -11.954 8.858 12.029 1.00 93.44 87 PRO A N 1
ATOM 605 C CA . PRO A 1 87 ? -11.760 10.194 11.475 1.00 93.44 87 PRO A CA 1
ATOM 606 C C . PRO A 1 87 ? -10.606 10.262 10.457 1.00 93.44 87 PRO A C 1
ATOM 608 O O . PRO A 1 87 ? -9.438 10.311 10.841 1.00 93.44 87 PRO A O 1
ATOM 611 N N . GLY A 1 88 ? -10.935 10.393 9.171 1.00 93.69 88 GLY A N 1
ATOM 612 C CA . GLY A 1 88 ? -9.956 10.502 8.085 1.00 93.69 88 GLY A CA 1
ATOM 613 C C . GLY A 1 88 ? -9.477 9.130 7.597 1.00 93.69 88 GLY A C 1
ATOM 614 O O . GLY A 1 88 ? -10.155 8.142 7.834 1.00 93.69 88 GLY A O 1
ATOM 615 N N . PRO A 1 89 ? -8.310 9.044 6.932 1.00 95.12 89 PRO A N 1
ATOM 616 C CA . PRO A 1 89 ? -7.868 7.791 6.328 1.00 95.12 89 PRO A CA 1
ATOM 617 C C . PRO A 1 89 ? -7.701 6.654 7.337 1.00 95.12 89 PRO A C 1
ATOM 619 O O . PRO A 1 89 ? -7.138 6.853 8.414 1.00 95.12 89 PRO A O 1
ATOM 622 N N . ASP A 1 90 ? -8.106 5.454 6.934 1.00 96.50 90 ASP A N 1
ATOM 623 C CA . ASP A 1 90 ? -8.097 4.240 7.757 1.00 96.50 90 ASP A CA 1
ATOM 624 C C . ASP A 1 90 ? -7.045 3.229 7.302 1.00 96.50 90 ASP A C 1
ATOM 626 O O . ASP A 1 90 ? -6.719 2.291 8.033 1.00 96.50 90 ASP A O 1
ATOM 630 N N . LEU A 1 91 ? -6.511 3.420 6.097 1.00 96.31 91 LEU A N 1
ATOM 631 C CA . LEU A 1 91 ? -5.507 2.577 5.468 1.00 96.31 91 LEU A CA 1
ATOM 632 C C . LEU A 1 91 ? -4.403 3.436 4.854 1.00 96.31 91 LEU A C 1
ATOM 634 O O . LEU A 1 91 ? -4.667 4.528 4.352 1.00 96.31 91 LEU A O 1
ATOM 638 N N . VAL A 1 92 ? -3.177 2.915 4.849 1.00 97.56 92 VAL A N 1
ATOM 639 C CA . VAL A 1 92 ? -2.073 3.435 4.032 1.00 97.56 92 VAL A CA 1
ATOM 640 C C . VAL A 1 92 ? -1.434 2.285 3.268 1.00 97.56 92 VAL A C 1
ATOM 642 O O . VAL A 1 92 ? -1.161 1.231 3.846 1.00 97.56 92 VAL A O 1
ATOM 645 N N . VAL A 1 93 ? -1.198 2.495 1.977 1.00 98.31 93 VAL A N 1
ATOM 646 C CA . VAL A 1 93 ? -0.456 1.577 1.113 1.00 98.31 93 VAL A CA 1
ATOM 647 C C . VAL A 1 93 ? 0.903 2.198 0.820 1.00 98.31 93 VAL A C 1
ATOM 649 O O . VAL A 1 93 ? 0.990 3.346 0.379 1.00 98.31 93 VAL A O 1
ATOM 652 N N . PHE A 1 94 ? 1.957 1.428 1.059 1.00 98.19 94 PHE A N 1
ATOM 653 C CA . PHE A 1 94 ? 3.334 1.817 0.803 1.00 98.19 94 PHE A CA 1
ATOM 654 C C . PHE A 1 94 ? 3.842 1.056 -0.410 1.00 98.19 94 PHE A C 1
ATOM 656 O O . PHE A 1 94 ? 3.970 -0.166 -0.379 1.00 98.19 94 PHE A O 1
ATOM 663 N N . GLU A 1 95 ? 4.082 1.793 -1.482 1.00 94.81 95 GLU A N 1
ATOM 664 C CA . GLU A 1 95 ? 4.811 1.313 -2.650 1.00 94.81 95 GLU A CA 1
ATOM 665 C C . GLU A 1 95 ? 6.314 1.508 -2.377 1.00 94.81 95 GLU A C 1
ATOM 667 O O . GLU A 1 95 ? 6.796 1.239 -1.282 1.00 94.81 95 GLU A O 1
ATOM 672 N N . ASN A 1 96 ? 7.035 2.085 -3.322 1.00 91.69 96 ASN A N 1
ATOM 673 C CA . ASN A 1 96 ? 8.427 2.474 -3.266 1.00 91.69 96 ASN A CA 1
ATOM 674 C C . ASN A 1 96 ? 8.659 3.851 -3.907 1.00 91.69 96 ASN A C 1
ATOM 676 O O . ASN A 1 96 ? 9.765 4.174 -4.351 1.00 91.69 96 ASN A O 1
ATOM 680 N N . ALA A 1 97 ? 7.594 4.645 -4.005 1.00 85.38 97 ALA A N 1
ATOM 681 C CA . ALA A 1 97 ? 7.589 5.879 -4.757 1.00 85.38 97 ALA A CA 1
ATOM 682 C C . ALA A 1 97 ? 8.555 6.903 -4.153 1.00 85.38 97 ALA A C 1
ATOM 684 O O . ALA A 1 97 ? 8.825 6.935 -2.947 1.00 85.38 97 ALA A O 1
ATOM 685 N N . PHE A 1 98 ? 9.050 7.783 -5.015 1.00 90.69 98 PHE A N 1
ATOM 686 C CA . PHE A 1 98 ? 9.868 8.939 -4.662 1.00 90.69 98 PHE A CA 1
ATOM 687 C C . PHE A 1 98 ? 9.638 10.045 -5.695 1.00 90.69 98 PHE A C 1
ATOM 689 O O . PHE A 1 98 ? 8.900 9.877 -6.667 1.00 90.69 98 PHE A O 1
ATOM 696 N N . VAL A 1 99 ? 10.222 11.227 -5.502 1.00 89.88 99 VAL A N 1
ATOM 697 C CA . VAL A 1 99 ? 9.903 12.372 -6.363 1.00 89.88 99 VAL A CA 1
ATOM 698 C C . VAL A 1 99 ? 10.287 12.079 -7.817 1.00 89.88 99 VAL A C 1
ATOM 700 O O . VAL A 1 99 ? 11.459 11.919 -8.152 1.00 89.88 99 VAL A O 1
ATOM 703 N N . GLY A 1 100 ? 9.280 12.061 -8.695 1.00 86.75 100 GLY A N 1
ATOM 704 C CA . GLY A 1 100 ? 9.444 11.797 -10.126 1.00 86.75 100 GLY A CA 1
ATOM 705 C C . GLY A 1 100 ? 9.368 10.321 -10.528 1.00 86.75 100 GLY A C 1
ATOM 706 O O . GLY A 1 100 ? 9.515 10.035 -11.716 1.00 86.75 100 GLY A O 1
ATOM 707 N N . PHE A 1 101 ? 9.108 9.410 -9.585 1.00 89.31 101 PHE A N 1
ATOM 708 C CA . PHE A 1 101 ? 8.908 7.986 -9.844 1.00 89.31 101 PHE A CA 1
ATOM 709 C C . PHE A 1 101 ? 7.673 7.477 -9.098 1.00 89.31 101 PHE A C 1
ATOM 711 O O . PHE A 1 101 ? 7.591 7.575 -7.876 1.00 89.31 101 PHE A O 1
ATOM 718 N N . ALA A 1 102 ? 6.712 6.959 -9.857 1.00 91.44 102 ALA A N 1
ATOM 719 C CA . ALA A 1 102 ? 5.449 6.450 -9.352 1.00 91.44 102 ALA A CA 1
ATOM 720 C C . ALA A 1 102 ? 5.043 5.237 -10.187 1.00 91.44 102 ALA A C 1
ATOM 722 O O . ALA A 1 102 ? 4.969 5.325 -11.418 1.00 91.44 102 ALA A O 1
ATOM 723 N N . GLU A 1 103 ? 4.749 4.133 -9.516 1.00 93.62 103 GLU A N 1
ATOM 724 C CA . GLU A 1 103 ? 4.123 2.962 -10.110 1.00 93.62 103 GLU A CA 1
ATOM 725 C C . GLU A 1 103 ? 2.834 2.697 -9.351 1.00 93.62 103 GLU A C 1
ATOM 727 O O . GLU A 1 103 ? 2.811 2.610 -8.135 1.00 93.62 103 GLU A O 1
ATOM 732 N N . THR A 1 104 ? 1.723 2.641 -10.071 1.00 95.81 104 THR A N 1
ATOM 733 C CA . THR A 1 104 ? 0.384 2.730 -9.508 1.00 95.81 104 THR A CA 1
ATOM 734 C C . THR A 1 104 ? -0.309 1.383 -9.363 1.00 95.81 104 THR A C 1
ATOM 736 O O . THR A 1 104 ? -0.188 0.500 -10.218 1.00 95.81 104 THR A O 1
ATOM 739 N N . ALA A 1 105 ? -1.106 1.245 -8.304 1.00 97.69 105 ALA A N 1
ATOM 740 C CA . ALA A 1 105 ? -2.012 0.117 -8.115 1.00 97.69 105 ALA A CA 1
ATOM 741 C C . ALA A 1 105 ? -3.432 0.581 -7.781 1.00 97.69 105 ALA A C 1
ATOM 743 O O . ALA A 1 105 ? -3.653 1.578 -7.087 1.00 97.69 105 ALA A O 1
ATOM 744 N N . ARG A 1 106 ? -4.409 -0.190 -8.261 1.00 98.06 106 ARG A N 1
ATOM 745 C CA . ARG A 1 106 ? -5.801 -0.124 -7.807 1.00 98.06 106 ARG A CA 1
ATOM 746 C C . ARG A 1 106 ? -5.891 -0.744 -6.422 1.00 98.06 106 ARG A C 1
ATOM 748 O O . ARG A 1 106 ? -5.302 -1.801 -6.195 1.00 98.06 106 ARG A O 1
ATOM 755 N N . VAL A 1 107 ? -6.667 -0.116 -5.544 1.00 98.56 107 VAL A N 1
ATOM 756 C CA . VAL A 1 107 ? -6.892 -0.581 -4.174 1.00 98.56 107 VAL A CA 1
ATOM 757 C C . VAL A 1 107 ? -8.352 -0.970 -4.003 1.00 98.56 107 VAL A C 1
ATOM 759 O O . VAL A 1 107 ? -9.264 -0.217 -4.351 1.00 98.56 107 VAL A O 1
ATOM 762 N N . GLU A 1 108 ? -8.570 -2.157 -3.454 1.00 98.69 108 GLU A N 1
ATOM 763 C CA . GLU A 1 108 ? -9.881 -2.665 -3.079 1.00 98.69 108 GLU A CA 1
ATOM 764 C C . GLU A 1 108 ? -9.836 -3.188 -1.649 1.00 98.69 108 GLU A C 1
ATOM 766 O O . GLU A 1 108 ? -8.841 -3.769 -1.217 1.00 98.69 108 GLU A O 1
ATOM 771 N N . ALA A 1 109 ? -10.935 -3.029 -0.922 1.00 98.69 109 ALA A N 1
ATOM 772 C CA . ALA A 1 109 ? -11.071 -3.512 0.439 1.00 98.69 109 ALA A CA 1
ATOM 773 C C . ALA A 1 109 ? -12.300 -4.406 0.601 1.00 98.69 109 ALA A C 1
ATOM 775 O O . ALA A 1 109 ? -13.292 -4.299 -0.127 1.00 98.69 109 ALA A O 1
ATOM 776 N N . SER A 1 110 ? -12.221 -5.303 1.579 1.00 98.69 110 SER A N 1
ATOM 777 C CA . SER A 1 110 ? -13.308 -6.203 1.937 1.00 98.69 110 SER A CA 1
ATOM 778 C C . SER A 1 110 ? -13.304 -6.521 3.429 1.00 98.69 110 SER A C 1
ATOM 780 O O . SER A 1 110 ? -12.253 -6.707 4.045 1.00 98.69 110 SER A O 1
ATOM 782 N N . ALA A 1 111 ? -14.495 -6.639 4.012 1.00 98.00 111 ALA A N 1
ATOM 783 C CA . ALA A 1 111 ? -14.671 -7.142 5.372 1.00 98.00 111 ALA A CA 1
ATOM 784 C C . ALA A 1 111 ? -14.665 -8.683 5.435 1.00 98.00 111 ALA A C 1
ATOM 786 O O . ALA A 1 111 ? -14.262 -9.252 6.450 1.00 98.00 111 ALA A O 1
ATOM 787 N N . ASP A 1 112 ? -15.092 -9.361 4.363 1.00 97.44 112 ASP A N 1
ATOM 788 C CA . ASP A 1 112 ? -15.366 -10.808 4.348 1.00 97.44 112 ASP A CA 1
ATOM 789 C C . ASP A 1 112 ? -14.518 -11.613 3.343 1.00 97.44 112 ASP A C 1
ATOM 791 O O . ASP A 1 112 ? -14.519 -12.842 3.384 1.00 97.44 112 ASP A O 1
ATOM 795 N N . GLY A 1 113 ? -13.768 -10.939 2.467 1.00 97.62 113 GLY A N 1
ATOM 796 C CA . GLY A 1 113 ? -12.916 -11.547 1.440 1.00 97.62 113 GLY A CA 1
ATOM 797 C C . GLY A 1 113 ? -13.661 -11.960 0.164 1.00 97.62 113 GLY A C 1
ATOM 798 O O . GLY A 1 113 ? -13.044 -12.453 -0.781 1.00 97.62 113 GLY A O 1
ATOM 799 N N . THR A 1 114 ? -14.975 -11.741 0.100 1.00 97.81 114 THR A N 1
ATOM 800 C CA . THR A 1 114 ? -15.851 -12.141 -1.013 1.00 97.81 114 THR A CA 1
ATOM 801 C C . THR A 1 114 ? -16.541 -10.955 -1.686 1.00 97.81 114 THR A C 1
ATOM 803 O O . THR A 1 114 ? -16.644 -10.939 -2.913 1.00 97.81 114 THR A O 1
ATOM 806 N N . HIS A 1 115 ? -16.938 -9.933 -0.925 1.00 98.31 115 HIS A N 1
ATOM 807 C CA . HIS A 1 115 ? -17.500 -8.683 -1.435 1.00 98.31 115 HIS A CA 1
ATOM 808 C C . HIS A 1 115 ? -16.449 -7.583 -1.372 1.00 98.31 115 HIS A C 1
ATOM 810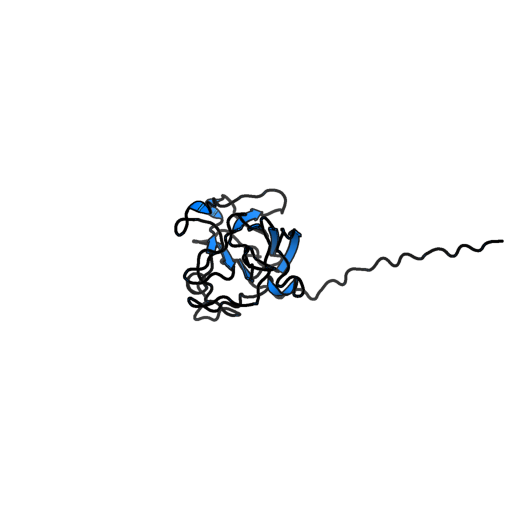 O O . HIS A 1 115 ? -15.947 -7.258 -0.298 1.00 98.31 115 HIS A O 1
ATOM 816 N N . TRP A 1 116 ? -16.124 -7.005 -2.523 1.00 98.56 116 TRP A N 1
ATOM 817 C CA . TRP A 1 116 ? -15.035 -6.043 -2.667 1.00 98.56 116 TRP A CA 1
ATOM 818 C C . TRP A 1 116 ? -15.585 -4.674 -3.042 1.00 98.56 116 TRP A C 1
ATOM 820 O O . TRP A 1 116 ? -16.473 -4.572 -3.889 1.00 98.56 116 TRP A O 1
ATOM 830 N N . SER A 1 117 ? -15.057 -3.635 -2.403 1.00 98.56 117 SER A N 1
ATOM 831 C CA . SER A 1 117 ? -15.332 -2.236 -2.733 1.00 98.56 117 SER A CA 1
ATOM 832 C C . SER A 1 117 ? -14.021 -1.557 -3.114 1.00 98.56 117 SER A C 1
ATOM 834 O O . SER A 1 117 ? -13.009 -1.745 -2.440 1.00 98.56 117 SER A O 1
ATOM 836 N N . ALA A 1 118 ? -14.031 -0.818 -4.219 1.00 97.88 118 ALA A N 1
ATOM 837 C CA . ALA A 1 118 ? -12.840 -0.219 -4.810 1.00 97.88 118 ALA A CA 1
ATOM 838 C C . ALA A 1 118 ? -12.846 1.294 -4.616 1.00 97.88 118 ALA A C 1
ATOM 840 O O . ALA A 1 118 ? -13.873 1.935 -4.859 1.00 97.88 118 ALA A O 1
ATOM 841 N N . TRP A 1 119 ? -11.692 1.869 -4.276 1.00 97.19 119 TRP A N 1
ATOM 842 C CA . TRP A 1 119 ? -11.504 3.304 -4.471 1.00 97.19 119 TRP A CA 1
ATOM 843 C C . TRP A 1 119 ? -11.347 3.586 -5.971 1.00 97.19 119 TRP A C 1
ATOM 845 O O . TRP A 1 119 ? -10.750 2.776 -6.697 1.00 97.19 119 TRP A O 1
ATOM 855 N N . PRO A 1 120 ? -11.875 4.715 -6.478 1.00 94.25 120 PRO A N 1
ATOM 856 C CA . PRO A 1 120 ? -11.567 5.158 -7.828 1.00 94.25 120 PRO A CA 1
ATOM 857 C C . PRO A 1 120 ? -10.050 5.221 -8.021 1.00 94.25 120 PRO A C 1
ATOM 859 O O . PRO A 1 120 ? -9.322 5.657 -7.137 1.00 94.25 120 PRO A O 1
ATOM 862 N N . CYS A 1 121 ? -9.562 4.799 -9.180 1.00 93.38 121 CYS A N 1
ATOM 863 C CA . CYS A 1 121 ? -8.158 4.945 -9.549 1.00 93.38 121 CYS A CA 1
ATOM 864 C C . CYS A 1 121 ? -8.085 5.171 -11.058 1.00 93.38 121 CYS A C 1
ATOM 866 O O . CYS A 1 121 ? -8.463 4.298 -11.850 1.00 93.38 121 CYS A O 1
ATOM 868 N N . ASP A 1 122 ? -7.633 6.365 -11.433 1.00 89.50 122 ASP A N 1
ATOM 869 C CA . ASP A 1 122 ? -7.327 6.740 -12.808 1.00 89.50 122 ASP A CA 1
ATOM 870 C C . ASP A 1 122 ? -5.808 6.931 -12.957 1.00 89.50 122 ASP A C 1
ATOM 872 O O . ASP A 1 122 ? -5.298 8.003 -12.623 1.00 89.50 122 ASP A O 1
ATOM 876 N N . PRO A 1 123 ? -5.067 5.916 -13.439 1.00 83.81 123 PRO A N 1
ATOM 877 C CA . PRO A 1 123 ? -3.616 6.010 -13.605 1.00 83.81 123 PRO A CA 1
ATOM 878 C C . PRO A 1 123 ? -3.193 7.075 -14.631 1.00 83.81 123 PRO A C 1
ATOM 880 O O . PRO A 1 123 ? -2.068 7.567 -14.573 1.00 83.81 123 PRO A O 1
ATOM 883 N N . ALA A 1 124 ? -4.086 7.501 -15.534 1.00 81.94 124 ALA A N 1
ATOM 884 C CA . ALA A 1 124 ? -3.801 8.577 -16.482 1.00 81.94 124 ALA A CA 1
ATOM 885 C C . ALA A 1 124 ? -3.874 9.979 -15.843 1.00 81.94 124 ALA A C 1
ATOM 887 O O . ALA A 1 124 ? -3.434 10.958 -16.451 1.00 81.94 124 ALA A O 1
ATOM 888 N N . GLY A 1 125 ? -4.397 10.088 -14.617 1.00 75.12 125 GLY A N 1
ATOM 889 C CA . GLY A 1 125 ? -4.572 11.350 -13.895 1.00 75.12 125 GLY A CA 1
ATOM 890 C C . GLY A 1 125 ? -3.280 11.971 -13.348 1.00 75.12 125 GLY A C 1
ATOM 891 O O . GLY A 1 125 ? -3.314 13.093 -12.830 1.00 75.12 125 GLY A O 1
ATOM 892 N N . GLY A 1 126 ? -2.140 11.276 -13.437 1.00 70.94 126 GLY A N 1
ATOM 893 C CA . GLY A 1 126 ? -0.858 11.747 -12.904 1.00 70.94 126 GLY A CA 1
ATOM 894 C C . GLY A 1 126 ? -0.955 12.092 -11.413 1.00 70.94 126 GLY A C 1
ATOM 895 O O . GLY A 1 126 ? -1.461 11.304 -10.625 1.00 70.94 126 GLY A O 1
ATOM 896 N N . VAL A 1 127 ? -0.544 13.304 -11.024 1.00 60.81 127 VAL A N 1
ATOM 897 C CA . VAL A 1 127 ? -0.591 13.777 -9.620 1.00 60.81 127 VAL A CA 1
ATOM 898 C C . VAL A 1 127 ? -2.005 13.934 -9.044 1.00 60.81 127 VAL A C 1
ATOM 900 O O . VAL A 1 127 ? -2.151 14.176 -7.852 1.00 60.81 127 VAL A O 1
ATOM 903 N N . THR A 1 128 ? -3.043 13.854 -9.882 1.00 63.09 128 THR A N 1
ATOM 904 C CA . THR A 1 128 ? -4.451 13.886 -9.442 1.00 63.09 128 THR A CA 1
ATOM 905 C C . THR A 1 128 ? -5.080 12.498 -9.360 1.00 63.09 128 THR A C 1
ATOM 907 O O . THR A 1 128 ? -6.255 12.382 -9.018 1.00 63.09 128 THR A O 1
ATOM 910 N N . ALA A 1 129 ? -4.316 11.452 -9.686 1.00 73.69 129 ALA A N 1
ATOM 911 C CA . ALA A 1 129 ? -4.765 10.083 -9.531 1.00 73.69 129 ALA A CA 1
ATOM 912 C C . ALA A 1 129 ? -5.039 9.772 -8.048 1.00 73.69 129 ALA A C 1
ATOM 914 O O . ALA A 1 129 ? -4.422 10.327 -7.145 1.00 73.69 129 ALA A O 1
ATOM 915 N N . THR A 1 130 ? -5.972 8.858 -7.809 1.00 85.00 130 THR A N 1
ATOM 916 C CA . THR A 1 130 ? -6.338 8.341 -6.476 1.00 85.00 130 THR A CA 1
ATOM 917 C C . THR A 1 130 ? -5.900 6.883 -6.306 1.00 85.00 130 THR A C 1
ATOM 919 O O . THR A 1 130 ? -6.484 6.118 -5.546 1.00 85.00 130 THR A O 1
ATOM 922 N N . CYS A 1 131 ? -4.900 6.470 -7.083 1.00 95.44 131 CYS A N 1
ATOM 923 C CA . CYS A 1 131 ? -4.274 5.156 -6.992 1.00 95.44 131 CYS A CA 1
ATOM 924 C C . CYS A 1 131 ? -3.260 5.124 -5.839 1.00 95.44 131 CYS A C 1
ATOM 926 O O . CYS A 1 131 ? -2.783 6.170 -5.407 1.00 95.44 131 CYS A O 1
ATOM 928 N N . ALA A 1 132 ? -2.878 3.932 -5.382 1.00 96.88 132 ALA A N 1
ATOM 929 C CA . ALA A 1 132 ? -1.670 3.804 -4.569 1.00 96.88 132 ALA A CA 1
ATOM 930 C C . ALA A 1 132 ? -0.425 4.007 -5.444 1.00 96.88 132 ALA A C 1
ATOM 932 O O . ALA A 1 132 ? -0.508 3.783 -6.652 1.00 96.88 132 ALA A O 1
ATOM 933 N N . GLY A 1 133 ? 0.712 4.343 -4.833 1.00 94.81 133 GLY A N 1
ATOM 934 C CA . GLY A 1 133 ? 2.031 4.456 -5.461 1.00 94.81 133 GLY A CA 1
ATOM 935 C C . GLY A 1 133 ? 2.364 5.833 -6.031 1.00 94.81 133 GLY A C 1
ATOM 936 O O . GLY A 1 133 ? 3.162 5.940 -6.957 1.00 94.81 133 GLY A O 1
ATOM 937 N N . LEU A 1 134 ? 1.734 6.893 -5.519 1.00 93.12 134 LEU A N 1
ATOM 938 C CA . LEU A 1 134 ? 1.920 8.266 -6.005 1.00 93.12 134 LEU A CA 1
ATOM 939 C C . LEU A 1 134 ? 2.805 9.103 -5.084 1.00 93.12 134 LEU A C 1
ATOM 941 O O . LEU A 1 134 ? 3.475 10.029 -5.548 1.00 93.12 134 LEU A O 1
ATOM 945 N N . ASN A 1 135 ? 2.777 8.817 -3.783 1.00 93.88 135 ASN A N 1
ATOM 946 C CA . ASN A 1 135 ? 3.424 9.643 -2.772 1.00 93.88 135 ASN A CA 1
ATOM 947 C C . ASN A 1 135 ? 4.700 8.984 -2.228 1.00 93.88 135 ASN A C 1
ATOM 949 O O . ASN A 1 135 ? 4.676 7.787 -1.935 1.00 93.88 135 ASN A O 1
ATOM 953 N N . PRO A 1 136 ? 5.792 9.754 -2.023 1.00 95.62 136 PRO A N 1
ATOM 954 C CA . PRO A 1 136 ? 7.026 9.226 -1.456 1.00 95.62 136 PRO A CA 1
ATOM 955 C C . PRO A 1 136 ? 6.822 8.489 -0.136 1.00 95.62 136 PRO A C 1
ATOM 957 O O . PRO A 1 136 ? 5.963 8.874 0.658 1.00 95.62 136 PRO A O 1
ATOM 960 N N . VAL A 1 137 ? 7.643 7.473 0.131 1.00 95.81 137 VAL A N 1
ATOM 961 C CA . VAL A 1 137 ? 7.634 6.754 1.415 1.00 95.81 137 VAL A CA 1
ATOM 962 C C . VAL A 1 137 ? 8.764 7.271 2.310 1.00 95.81 137 VAL A C 1
ATOM 964 O O . VAL A 1 137 ? 9.948 7.090 2.018 1.00 95.81 137 VAL A O 1
ATOM 967 N N . TRP A 1 138 ? 8.403 7.919 3.422 1.00 95.38 138 TRP A N 1
ATOM 968 C CA . TRP A 1 138 ? 9.355 8.474 4.398 1.00 95.38 138 TRP A CA 1
ATOM 969 C C . TRP A 1 138 ? 9.543 7.594 5.631 1.00 95.38 138 TRP A C 1
ATOM 971 O O . TRP A 1 138 ? 10.594 7.658 6.270 1.00 95.38 138 TRP A O 1
ATOM 981 N N . LEU A 1 139 ? 8.529 6.811 6.008 1.00 95.25 139 LEU A N 1
ATOM 982 C CA . LEU A 1 139 ? 8.634 5.918 7.155 1.00 95.25 139 LEU A CA 1
ATOM 983 C C . LEU A 1 139 ? 9.603 4.773 6.842 1.00 95.25 139 LEU A C 1
ATOM 985 O O . LEU A 1 139 ? 9.422 4.053 5.866 1.00 95.25 139 LEU A O 1
ATOM 989 N N . ALA A 1 140 ? 10.599 4.601 7.711 1.00 94.56 140 ALA A N 1
ATOM 990 C CA . ALA A 1 140 ? 11.555 3.504 7.664 1.00 94.56 140 ALA A CA 1
ATOM 991 C C . ALA A 1 140 ? 11.564 2.781 9.017 1.00 94.56 140 ALA A C 1
ATOM 993 O O . ALA A 1 140 ? 12.124 3.275 10.000 1.00 94.56 140 ALA A O 1
ATOM 994 N N . GLY A 1 141 ? 10.917 1.620 9.069 1.00 93.88 141 GLY A N 1
ATOM 995 C CA . GLY A 1 141 ? 10.695 0.850 10.286 1.00 93.88 141 GLY A CA 1
ATOM 996 C C . GLY A 1 141 ? 9.495 1.329 11.109 1.00 93.88 141 GLY A C 1
ATOM 997 O O . GLY A 1 141 ? 8.617 2.049 10.636 1.00 93.88 141 GLY A O 1
ATOM 998 N N . GLU A 1 142 ? 9.438 0.879 12.362 1.00 93.06 142 GLU A N 1
ATOM 999 C CA . GLU A 1 142 ? 8.311 1.162 13.252 1.00 93.06 142 GLU A CA 1
ATOM 1000 C C . GLU A 1 142 ? 8.155 2.669 13.537 1.00 93.06 142 GLU A C 1
ATOM 1002 O O . GLU A 1 142 ? 9.132 3.345 13.888 1.00 93.06 142 GLU A O 1
ATOM 1007 N N . PRO A 1 143 ? 6.931 3.220 13.459 1.00 86.94 143 PRO A N 1
ATOM 1008 C CA . PRO A 1 143 ? 6.682 4.606 13.797 1.00 86.94 143 PRO A CA 1
ATOM 1009 C C . PRO A 1 143 ? 6.906 4.841 15.291 1.00 86.94 143 PRO A C 1
ATOM 1011 O O . PRO A 1 143 ? 6.436 4.107 16.161 1.00 86.94 143 PRO A O 1
ATOM 1014 N N . THR A 1 144 ? 7.605 5.928 15.596 1.00 82.56 144 THR A N 1
ATOM 1015 C CA . THR A 1 144 ? 7.848 6.377 16.967 1.00 82.56 144 THR A CA 1
ATOM 1016 C C . THR A 1 144 ? 6.762 7.364 17.394 1.00 82.56 144 THR A C 1
ATOM 1018 O O . THR A 1 144 ? 5.949 7.805 16.582 1.00 82.56 144 THR A O 1
ATOM 1021 N N . ALA A 1 145 ? 6.763 7.794 18.659 1.00 71.31 145 ALA A N 1
ATOM 1022 C CA . ALA A 1 145 ? 5.830 8.824 19.130 1.00 71.31 145 ALA A CA 1
ATOM 1023 C C . ALA A 1 145 ? 5.872 10.116 18.279 1.00 71.31 145 ALA A C 1
ATOM 1025 O O . ALA A 1 145 ? 4.845 10.768 18.104 1.00 71.31 145 ALA A O 1
ATOM 1026 N N . GLY A 1 146 ? 7.037 10.465 17.715 1.00 61.72 146 GLY A N 1
ATOM 1027 C CA . GLY A 1 146 ? 7.213 11.633 16.843 1.00 61.72 146 GLY A CA 1
ATOM 1028 C C . GLY A 1 146 ? 6.694 11.448 15.413 1.00 61.72 146 GLY A C 1
ATOM 1029 O O . GLY A 1 146 ? 6.479 12.435 14.718 1.00 61.72 146 GLY A O 1
ATOM 1030 N N . SER A 1 147 ? 6.453 10.207 14.989 1.00 68.31 147 SER A N 1
ATOM 1031 C CA . SER A 1 147 ? 5.869 9.851 13.697 1.00 68.31 147 SER A CA 1
ATOM 1032 C C . SER A 1 147 ? 4.560 9.085 13.878 1.00 68.31 147 SER A C 1
ATOM 1034 O O . SER A 1 147 ? 4.226 8.252 13.061 1.00 68.31 147 SER A O 1
ATOM 1036 N N . ALA A 1 148 ? 3.775 9.330 14.931 1.00 72.44 148 ALA A N 1
ATOM 1037 C CA . ALA A 1 148 ? 2.539 8.570 15.158 1.00 72.44 148 ALA A CA 1
ATOM 1038 C C . ALA A 1 148 ? 1.419 8.872 14.137 1.00 72.44 148 ALA A C 1
ATOM 1040 O O . ALA A 1 148 ? 0.442 8.133 14.065 1.00 72.44 148 ALA A O 1
ATOM 1041 N N . SER A 1 149 ? 1.551 9.956 13.364 1.00 80.94 149 SER A N 1
ATOM 1042 C CA . SER A 1 149 ? 0.572 10.372 12.360 1.00 80.94 149 SER A CA 1
ATOM 1043 C C . SER A 1 149 ? 0.896 9.778 10.985 1.00 80.94 149 SER A C 1
ATOM 1045 O O . SER A 1 149 ? 2.007 10.012 10.501 1.00 80.94 149 SER A O 1
ATOM 1047 N N . PRO A 1 150 ? -0.073 9.143 10.299 1.00 82.38 150 PRO A N 1
ATOM 1048 C CA . PRO A 1 150 ? 0.095 8.653 8.929 1.00 82.38 150 PRO A CA 1
ATOM 1049 C C . PRO A 1 150 ? 0.574 9.706 7.933 1.00 82.38 150 PRO A C 1
ATOM 1051 O O . PRO A 1 150 ? 1.318 9.399 7.011 1.00 82.38 150 PRO A O 1
ATOM 1054 N N . LYS A 1 151 ? 0.235 10.982 8.161 1.00 86.50 151 LYS A N 1
ATOM 1055 C CA . LYS A 1 151 ? 0.698 12.096 7.316 1.00 86.50 151 LYS A CA 1
ATOM 1056 C C . LYS A 1 151 ? 2.222 12.244 7.280 1.00 86.50 151 LYS A C 1
ATOM 1058 O O . LYS A 1 151 ? 2.737 12.884 6.375 1.00 86.50 151 LYS A O 1
ATOM 1063 N N . LEU A 1 152 ? 2.928 11.715 8.281 1.00 89.06 152 LEU A N 1
ATOM 1064 C CA . LEU A 1 152 ? 4.388 11.745 8.363 1.00 89.06 152 LEU A CA 1
ATOM 1065 C C . LEU A 1 152 ? 5.036 10.483 7.777 1.00 89.06 152 LEU A C 1
ATOM 1067 O O . LEU A 1 152 ? 6.260 10.413 7.730 1.00 89.06 152 LEU A O 1
ATOM 1071 N N . TRP A 1 153 ? 4.247 9.479 7.378 1.00 93.69 153 TRP A N 1
ATOM 1072 C CA . TRP A 1 153 ? 4.774 8.216 6.854 1.00 93.69 153 TRP A CA 1
ATOM 1073 C C . TRP A 1 153 ? 5.043 8.265 5.359 1.00 93.69 153 TRP A C 1
ATOM 1075 O O . TRP A 1 153 ? 5.928 7.560 4.876 1.00 93.69 153 TRP A O 1
ATOM 1085 N N . GLY A 1 154 ? 4.300 9.111 4.648 1.00 94.50 154 GLY A N 1
ATOM 1086 C CA . GLY A 1 154 ? 4.241 9.044 3.199 1.00 94.50 154 GLY A CA 1
ATOM 1087 C C . GLY A 1 154 ? 3.330 7.906 2.753 1.00 94.50 154 GLY A C 1
ATOM 1088 O O . GLY A 1 154 ? 2.462 7.479 3.519 1.00 94.50 154 GLY A O 1
ATOM 1089 N N . GLY A 1 155 ? 3.529 7.427 1.528 1.00 95.62 155 GLY A N 1
ATOM 1090 C CA . GLY A 1 155 ? 2.605 6.488 0.898 1.00 95.62 155 GLY A CA 1
ATOM 1091 C C . GLY A 1 155 ? 1.214 7.090 0.681 1.00 95.62 155 GLY A C 1
ATOM 1092 O O . GLY A 1 155 ? 0.978 8.285 0.884 1.00 95.62 155 GLY A O 1
ATOM 1093 N N . ASP A 1 156 ? 0.281 6.246 0.255 1.00 96.38 156 ASP A N 1
ATOM 1094 C CA . ASP A 1 156 ? -1.041 6.676 -0.194 1.00 96.38 156 ASP A CA 1
ATOM 1095 C C . ASP A 1 156 ? -2.124 6.230 0.782 1.00 96.38 156 ASP A C 1
ATOM 1097 O O . ASP A 1 156 ? -2.229 5.050 1.123 1.00 96.38 156 ASP A O 1
ATOM 1101 N N . ALA A 1 157 ? -2.913 7.194 1.254 1.00 95.94 157 ALA A N 1
ATOM 1102 C CA . ALA A 1 157 ? -3.887 6.999 2.317 1.00 95.94 157 ALA A CA 1
ATOM 1103 C C . ALA A 1 157 ? -5.315 6.878 1.766 1.00 95.94 157 ALA A C 1
ATOM 1105 O O . ALA A 1 157 ? -5.703 7.627 0.871 1.00 95.94 157 ALA A O 1
ATOM 1106 N N . PHE A 1 158 ? -6.102 5.973 2.346 1.00 96.81 158 PHE A N 1
ATOM 1107 C CA . PHE A 1 158 ? -7.449 5.623 1.895 1.00 96.81 158 PHE A CA 1
ATOM 1108 C C . PHE A 1 158 ? -8.436 5.624 3.068 1.00 96.81 158 PHE A C 1
ATOM 1110 O O . PHE A 1 158 ? -8.151 5.054 4.123 1.00 96.81 158 PHE A O 1
ATOM 1117 N N . ASP A 1 159 ? -9.592 6.261 2.885 1.00 97.38 159 ASP A N 1
ATOM 1118 C CA . ASP A 1 159 ? -10.674 6.362 3.876 1.00 97.38 159 ASP A CA 1
ATOM 1119 C C . ASP A 1 159 ? -11.797 5.371 3.516 1.00 97.38 159 ASP A C 1
ATOM 1121 O O . ASP A 1 159 ? -12.284 5.348 2.381 1.00 97.38 159 ASP A O 1
ATOM 1125 N N . LEU A 1 160 ? -12.183 4.500 4.454 1.00 98.12 160 LEU A N 1
ATOM 1126 C CA . LEU A 1 160 ? -13.174 3.445 4.210 1.00 98.12 160 LEU A CA 1
ATOM 1127 C C . LEU A 1 160 ? -14.579 4.001 3.991 1.00 98.12 160 LEU A C 1
ATOM 1129 O O . LEU A 1 160 ? -15.380 3.388 3.272 1.00 98.12 160 LEU A O 1
ATOM 1133 N N . SER A 1 161 ? -14.883 5.161 4.571 1.00 97.94 161 SER A N 1
ATOM 1134 C CA . SER A 1 161 ? -16.186 5.799 4.428 1.00 97.94 161 SER A CA 1
ATOM 1135 C C . SER A 1 161 ? -16.464 6.220 2.978 1.00 97.94 161 SER A C 1
ATOM 1137 O O . SER A 1 161 ? -17.618 6.171 2.543 1.00 97.94 161 SER A O 1
ATOM 1139 N N . GLU A 1 162 ? -15.420 6.518 2.193 1.00 97.62 162 GLU A N 1
ATOM 1140 C CA . GLU A 1 162 ? -15.518 6.884 0.770 1.00 97.62 162 GLU A CA 1
ATOM 1141 C C . GLU A 1 162 ? -16.046 5.743 -0.108 1.00 97.62 162 GLU A C 1
ATOM 1143 O O . GLU A 1 162 ? -16.674 5.985 -1.141 1.00 97.62 162 GLU A O 1
ATOM 1148 N N . ILE A 1 163 ? -15.831 4.498 0.319 1.00 97.62 163 ILE A N 1
ATOM 1149 C CA . ILE A 1 163 ? -16.293 3.286 -0.370 1.00 97.62 163 ILE A CA 1
ATOM 1150 C C . ILE A 1 163 ? -17.401 2.558 0.404 1.00 97.62 163 ILE A C 1
ATOM 1152 O O . ILE A 1 163 ? -17.778 1.440 0.056 1.00 97.62 163 ILE A O 1
ATOM 1156 N N . GLY A 1 164 ? -17.950 3.195 1.444 1.00 97.88 164 GLY A N 1
ATOM 1157 C CA . GLY A 1 164 ? -19.089 2.692 2.211 1.00 97.88 164 GLY A CA 1
ATOM 1158 C C . GLY A 1 164 ? -18.776 1.519 3.145 1.00 97.88 164 GLY A C 1
ATOM 1159 O O . GLY A 1 164 ? -19.698 0.798 3.534 1.00 97.88 164 GLY A O 1
ATOM 1160 N N . LEU A 1 165 ? -17.509 1.313 3.516 1.00 98.12 165 LEU A N 1
ATOM 1161 C CA . LEU A 1 165 ? -17.103 0.261 4.447 1.00 98.12 165 LEU A CA 1
ATOM 1162 C C . LEU A 1 165 ? -16.969 0.791 5.878 1.00 98.12 165 LEU A C 1
ATOM 1164 O O . LEU A 1 165 ? -16.630 1.944 6.110 1.00 98.12 165 LEU A O 1
ATOM 1168 N N . LYS A 1 166 ? -17.235 -0.087 6.852 1.00 98.12 166 LYS A N 1
ATOM 1169 C CA . LYS A 1 166 ? -16.955 0.161 8.279 1.00 98.12 166 LYS A CA 1
ATOM 1170 C C . LYS A 1 166 ? -15.690 -0.520 8.764 1.00 98.12 166 LYS A C 1
ATOM 1172 O O . LYS A 1 166 ? -15.081 -0.057 9.720 1.00 98.12 166 LYS A O 1
ATOM 1177 N N . THR A 1 167 ? -15.318 -1.616 8.119 1.00 98.00 167 THR A N 1
ATOM 1178 C CA . THR A 1 167 ? -14.085 -2.342 8.386 1.00 98.00 167 THR A CA 1
ATOM 1179 C C . THR A 1 167 ? -13.537 -2.922 7.088 1.00 98.00 167 THR A C 1
ATOM 1181 O O . THR A 1 167 ? -14.291 -3.219 6.157 1.00 98.00 167 THR A O 1
ATOM 1184 N N . ALA A 1 168 ? -12.224 -3.113 7.045 1.00 98.00 168 ALA A N 1
ATOM 1185 C CA . ALA A 1 168 ? -11.520 -3.799 5.977 1.00 98.00 168 ALA A CA 1
ATOM 1186 C C . ALA A 1 168 ? -10.531 -4.796 6.578 1.00 98.00 168 ALA A C 1
ATOM 1188 O O . ALA A 1 168 ? -9.455 -4.437 7.053 1.00 98.00 168 ALA A O 1
ATOM 1189 N N . ARG A 1 169 ? -10.918 -6.073 6.557 1.00 98.00 169 ARG A N 1
ATOM 1190 C CA . ARG A 1 169 ? -10.053 -7.189 6.959 1.00 98.00 169 ARG A CA 1
ATOM 1191 C C . ARG A 1 169 ? -9.082 -7.568 5.851 1.00 98.00 169 ARG A C 1
ATOM 1193 O O . ARG A 1 169 ? -7.979 -8.017 6.136 1.00 98.00 169 ARG A O 1
ATOM 1200 N N . TYR A 1 170 ? -9.499 -7.391 4.605 1.00 98.75 170 TYR A N 1
ATOM 1201 C CA . TYR A 1 170 ? -8.748 -7.758 3.419 1.00 98.75 170 TYR A CA 1
ATOM 1202 C C . TYR A 1 170 ? -8.518 -6.525 2.561 1.00 98.75 170 TYR A C 1
ATOM 1204 O O . TYR A 1 170 ? -9.445 -5.744 2.337 1.00 98.75 170 TYR A O 1
ATOM 1212 N N . VAL A 1 171 ? -7.302 -6.398 2.043 1.00 98.75 171 VAL A N 1
ATOM 1213 C CA . VAL A 1 171 ? -6.929 -5.375 1.066 1.00 98.75 171 VAL A CA 1
ATOM 1214 C C . VAL A 1 171 ? -6.347 -6.082 -0.145 1.00 98.75 171 VAL A C 1
ATOM 1216 O O . VAL A 1 171 ? -5.452 -6.918 -0.014 1.00 98.75 171 VAL A O 1
ATOM 1219 N N . ARG A 1 172 ? -6.875 -5.768 -1.325 1.00 98.81 172 ARG A N 1
ATOM 1220 C CA . ARG A 1 172 ? 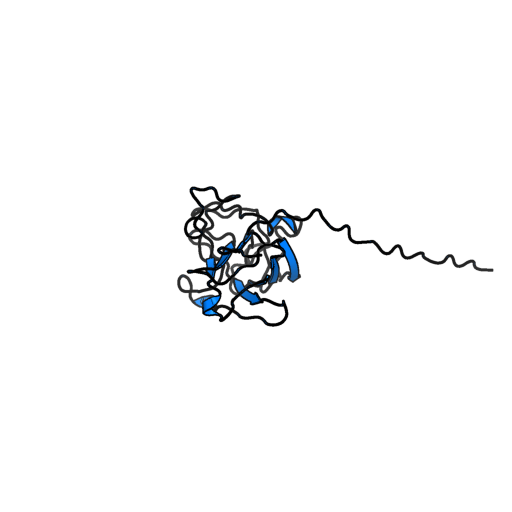-6.397 -6.269 -2.609 1.00 98.81 172 ARG A CA 1
ATOM 1221 C C . ARG A 1 172 ? -5.802 -5.118 -3.399 1.00 98.81 172 ARG A C 1
ATOM 1223 O O . ARG A 1 172 ? -6.440 -4.087 -3.589 1.00 98.81 172 ARG A O 1
ATOM 1230 N N . LEU A 1 173 ? -4.584 -5.335 -3.867 1.00 98.75 173 LEU A N 1
ATOM 1231 C CA . LEU A 1 173 ? -3.836 -4.422 -4.713 1.00 98.75 173 LEU A CA 1
ATOM 1232 C C . LEU A 1 173 ? -3.653 -5.074 -6.076 1.00 98.75 173 LEU A C 1
ATOM 1234 O O . LEU A 1 173 ? -3.338 -6.261 -6.158 1.00 98.75 173 LEU A O 1
ATOM 1238 N N . THR A 1 174 ? -3.873 -4.306 -7.139 1.00 98.56 174 THR A N 1
ATOM 1239 C CA . THR A 1 174 ? -3.635 -4.749 -8.519 1.00 98.56 174 THR A CA 1
ATOM 1240 C C . THR A 1 174 ? -2.868 -3.669 -9.261 1.00 98.56 174 THR A C 1
ATOM 1242 O O . THR A 1 174 ? -3.356 -2.543 -9.365 1.00 98.56 174 THR A O 1
ATOM 1245 N N . ASP A 1 175 ? -1.689 -4.007 -9.780 1.00 98.00 175 ASP A N 1
ATOM 1246 C CA . ASP A 1 175 ? -0.912 -3.149 -10.677 1.00 98.00 175 ASP A CA 1
ATOM 1247 C C . ASP A 1 175 ? -1.806 -2.653 -11.826 1.00 98.00 175 ASP A C 1
ATOM 1249 O O . ASP A 1 175 ? -2.584 -3.415 -12.407 1.00 98.00 175 ASP A O 1
ATOM 1253 N N . THR A 1 176 ? -1.749 -1.358 -12.135 1.00 96.12 176 THR A N 1
ATOM 1254 C CA . THR A 1 176 ? -2.696 -0.745 -13.082 1.00 96.12 176 THR A CA 1
ATOM 1255 C C . THR A 1 176 ? -2.494 -1.193 -14.526 1.00 96.12 176 THR A C 1
ATOM 1257 O O . THR A 1 176 ? -3.426 -1.084 -15.324 1.00 96.12 176 THR A O 1
ATOM 1260 N N . GLY A 1 177 ? -1.316 -1.720 -14.872 1.00 93.88 177 GLY A N 1
ATOM 1261 C CA . GLY A 1 177 ? -0.931 -2.038 -16.245 1.00 93.88 177 GLY A CA 1
ATOM 1262 C C . GLY A 1 177 ? -0.267 -0.881 -17.005 1.00 93.88 177 GLY A C 1
ATOM 1263 O O . GLY A 1 177 ? 0.255 -1.113 -18.106 1.00 93.88 177 GLY A O 1
ATOM 1264 N N . ASP A 1 178 ? -0.271 0.317 -16.413 1.00 90.81 178 ASP A N 1
ATOM 1265 C CA . ASP A 1 178 ? 0.188 1.584 -16.999 1.00 90.81 178 ASP A CA 1
ATOM 1266 C C . ASP A 1 178 ? 1.536 2.059 -16.418 1.00 90.81 178 ASP A C 1
ATOM 1268 O O . ASP A 1 178 ? 1.970 3.184 -16.668 1.00 90.81 178 ASP A O 1
ATOM 1272 N N . ASN A 1 179 ? 2.217 1.188 -15.670 1.00 91.44 179 ASN A N 1
ATOM 1273 C CA . ASN A 1 179 ? 3.492 1.483 -15.019 1.00 91.44 179 ASN A CA 1
ATOM 1274 C C . ASN A 1 179 ? 4.696 1.308 -15.953 1.00 91.44 179 ASN A C 1
ATOM 1276 O O . ASN A 1 179 ? 4.594 0.825 -17.088 1.00 91.44 179 ASN A O 1
ATOM 1280 N N . GLN A 1 180 ? 5.867 1.726 -15.475 1.00 82.00 180 GLN A N 1
ATOM 1281 C CA . GLN A 1 180 ? 7.118 1.570 -16.204 1.00 82.00 180 GLN A CA 1
ATOM 1282 C C . GLN A 1 180 ? 7.757 0.211 -15.912 1.00 82.00 180 GLN A C 1
ATOM 1284 O O . GLN A 1 180 ? 8.471 0.031 -14.941 1.00 82.00 180 GLN A O 1
ATOM 1289 N N . TYR A 1 181 ? 7.618 -0.737 -16.835 1.00 83.75 181 TYR A N 1
ATOM 1290 C CA . TYR A 1 181 ? 8.237 -2.066 -16.712 1.00 83.75 181 TYR A CA 1
ATOM 1291 C C . TYR A 1 181 ? 9.671 -2.076 -17.266 1.00 83.75 181 TYR A C 1
ATOM 1293 O O . TYR A 1 181 ? 9.988 -2.786 -18.226 1.00 83.75 181 TYR A O 1
ATOM 1301 N N . LEU A 1 182 ? 10.532 -1.210 -16.727 1.00 68.94 182 LEU A N 1
ATOM 1302 C CA . LEU A 1 182 ? 11.910 -1.045 -17.190 1.00 68.94 182 LEU A CA 1
ATOM 1303 C C . LEU A 1 182 ? 12.832 -2.075 -16.525 1.00 68.94 182 LEU A C 1
ATOM 1305 O O . LEU A 1 182 ? 13.280 -1.885 -15.402 1.00 68.94 182 LEU A O 1
ATOM 1309 N N . GLY A 1 183 ? 13.181 -3.144 -17.245 1.00 69.56 183 GLY A N 1
ATOM 1310 C CA . GLY A 1 183 ? 14.194 -4.109 -16.804 1.00 69.56 183 GLY A CA 1
ATOM 1311 C C . GLY A 1 183 ? 13.725 -5.561 -16.854 1.00 69.56 183 GLY A C 1
ATOM 1312 O O . GLY A 1 183 ? 12.945 -5.943 -17.722 1.00 69.56 183 GLY A O 1
ATOM 1313 N N . ILE A 1 184 ? 14.269 -6.385 -15.952 1.00 78.69 184 ILE A N 1
ATOM 1314 C CA . ILE A 1 184 ? 13.900 -7.806 -15.806 1.00 78.69 184 ILE A CA 1
ATOM 1315 C C . ILE A 1 184 ? 12.660 -7.942 -14.907 1.00 78.69 184 ILE A C 1
ATOM 1317 O O . ILE A 1 184 ? 11.828 -8.819 -15.139 1.00 78.69 184 ILE A O 1
ATOM 1321 N N . THR A 1 185 ? 12.530 -7.052 -13.917 1.00 87.88 185 THR A N 1
ATOM 1322 C CA . THR A 1 185 ? 11.411 -6.972 -12.971 1.00 87.88 185 THR A CA 1
ATOM 1323 C C . THR A 1 185 ? 10.886 -5.533 -12.881 1.00 87.88 185 THR A C 1
ATOM 1325 O O . THR A 1 185 ? 11.675 -4.614 -13.082 1.00 87.88 185 THR A O 1
ATOM 1328 N N . GLY A 1 186 ? 9.596 -5.328 -12.600 1.00 90.88 186 GLY A N 1
ATOM 1329 C CA . GLY A 1 186 ? 8.975 -4.003 -12.418 1.00 90.88 186 GLY A CA 1
ATOM 1330 C C . GLY A 1 186 ? 7.461 -4.081 -12.186 1.00 90.88 186 GLY A C 1
ATOM 1331 O O . GLY A 1 186 ? 6.931 -5.181 -11.992 1.00 90.88 186 GLY A O 1
ATOM 1332 N N . GLY A 1 187 ? 6.762 -2.947 -12.283 1.00 93.44 187 GLY A N 1
ATOM 1333 C CA . GLY A 1 187 ? 5.375 -2.798 -11.830 1.00 93.44 187 GLY A CA 1
ATOM 1334 C C . GLY A 1 187 ? 5.328 -2.381 -10.362 1.00 93.44 187 GLY A C 1
ATOM 1335 O O . GLY A 1 187 ? 6.364 -2.329 -9.723 1.00 93.44 187 GLY A O 1
ATOM 1336 N N . PHE A 1 188 ? 4.131 -2.144 -9.822 1.00 96.56 188 PHE A N 1
ATOM 1337 C CA . PHE A 1 188 ? 3.962 -1.668 -8.442 1.00 96.56 188 PHE A CA 1
ATOM 1338 C C . PHE A 1 188 ? 4.801 -2.477 -7.438 1.00 96.56 188 PHE A C 1
ATOM 1340 O O . PHE A 1 188 ? 4.609 -3.695 -7.297 1.00 96.56 188 PHE A O 1
ATOM 1347 N N . ASP A 1 189 ? 5.693 -1.779 -6.740 1.00 96.62 189 ASP A N 1
ATOM 1348 C CA . ASP A 1 189 ? 6.650 -2.312 -5.780 1.00 96.62 189 ASP A CA 1
ATOM 1349 C C . ASP A 1 189 ? 6.082 -2.201 -4.360 1.00 96.62 189 ASP A C 1
ATOM 1351 O O . ASP A 1 189 ? 6.330 -1.237 -3.640 1.00 96.62 189 ASP A O 1
ATOM 1355 N N . LEU A 1 190 ? 5.290 -3.188 -3.934 1.00 98.38 190 LEU A N 1
ATOM 1356 C CA . LEU A 1 190 ? 4.666 -3.163 -2.606 1.00 98.38 190 LEU A CA 1
ATOM 1357 C C . LEU A 1 190 ? 5.712 -3.328 -1.493 1.00 98.38 190 LEU A C 1
ATOM 1359 O O . LEU A 1 190 ? 6.381 -4.358 -1.443 1.00 98.38 190 LEU A O 1
ATOM 1363 N N . ASP A 1 191 ? 5.768 -2.376 -0.564 1.00 97.94 191 ASP A N 1
ATOM 1364 C CA . ASP A 1 191 ? 6.573 -2.427 0.666 1.00 97.94 191 ASP A CA 1
ATOM 1365 C C . ASP A 1 191 ? 5.716 -2.831 1.876 1.00 97.94 191 ASP A C 1
ATOM 1367 O O . ASP A 1 191 ? 6.047 -3.758 2.607 1.00 97.94 191 ASP A O 1
ATOM 1371 N N . ALA A 1 192 ? 4.559 -2.188 2.079 1.00 98.12 192 ALA A N 1
ATOM 1372 C CA . ALA A 1 192 ? 3.702 -2.475 3.233 1.00 98.12 192 ALA A CA 1
ATOM 1373 C C . ALA A 1 192 ? 2.249 -2.013 3.049 1.00 98.12 192 ALA A C 1
ATOM 1375 O O . ALA A 1 192 ? 1.927 -1.168 2.213 1.00 98.12 192 ALA A O 1
ATOM 1376 N N . VAL A 1 193 ? 1.359 -2.523 3.905 1.00 98.19 193 VAL A N 1
ATOM 1377 C CA . VAL A 1 193 ? -0.007 -2.006 4.084 1.00 98.19 193 VAL A CA 1
ATOM 1378 C C . VAL A 1 193 ? -0.279 -1.839 5.575 1.00 98.19 193 VAL A C 1
ATOM 1380 O O . VAL A 1 193 ? -0.029 -2.761 6.353 1.00 98.19 193 VAL A O 1
ATOM 1383 N N . ALA A 1 194 ? -0.801 -0.676 5.969 1.00 96.88 194 ALA A N 1
ATOM 1384 C CA . ALA A 1 194 ? -1.083 -0.344 7.361 1.00 96.88 194 ALA A CA 1
ATOM 1385 C C . ALA A 1 194 ? -2.544 0.029 7.604 1.00 96.88 194 ALA A C 1
ATOM 1387 O O . ALA A 1 194 ? -3.128 0.788 6.834 1.00 96.88 194 ALA A O 1
ATOM 1388 N N . ALA A 1 195 ? -3.091 -0.419 8.731 1.00 95.81 195 ALA A N 1
ATOM 1389 C CA . ALA A 1 195 ? -4.313 0.096 9.330 1.00 95.81 195 ALA A CA 1
ATOM 1390 C C . ALA A 1 195 ? -4.007 1.341 10.188 1.00 95.81 195 ALA A C 1
ATOM 1392 O O . ALA A 1 195 ? -3.196 1.302 11.112 1.00 95.81 195 ALA A O 1
ATOM 1393 N N . VAL A 1 196 ? -4.666 2.465 9.917 1.00 93.06 196 VAL A N 1
ATOM 1394 C CA . VAL A 1 196 ? -4.485 3.726 10.663 1.00 93.06 196 VAL A CA 1
ATOM 1395 C C . VAL A 1 196 ? -5.311 3.748 11.944 1.00 93.06 196 VAL A C 1
ATOM 1397 O O . VAL A 1 196 ? -4.810 4.142 13.000 1.00 93.06 196 VAL A O 1
ATOM 1400 N N . HIS A 1 197 ? -6.555 3.279 11.863 1.00 88.19 197 HIS A N 1
ATOM 1401 C CA . HIS A 1 197 ? -7.470 3.134 12.993 1.00 88.19 197 HIS A CA 1
ATOM 1402 C C . HIS A 1 197 ? -7.723 1.640 13.280 1.00 88.19 197 HIS A C 1
ATOM 1404 O O . HIS A 1 197 ? -8.825 1.139 13.044 1.00 88.19 197 HIS A O 1
ATOM 1410 N N . PRO A 1 198 ? -6.710 0.883 13.746 1.00 84.81 198 PRO A N 1
ATOM 1411 C CA . PRO A 1 198 ? -6.858 -0.546 13.981 1.00 84.81 198 PRO A CA 1
ATOM 1412 C C . PRO A 1 198 ? -7.784 -0.831 15.170 1.00 84.81 198 PRO A C 1
ATOM 1414 O O . PRO A 1 198 ? -7.545 -0.356 16.287 1.00 84.81 198 PRO A O 1
ATOM 1417 N N . ALA A 1 199 ? -8.791 -1.677 14.959 1.00 84.25 199 ALA A N 1
ATOM 1418 C CA . ALA A 1 199 ? -9.660 -2.200 16.012 1.00 84.25 199 ALA A CA 1
ATOM 1419 C C . ALA A 1 199 ? -9.595 -3.739 16.074 1.00 84.25 199 ALA A C 1
ATOM 1421 O O . ALA A 1 199 ? -9.243 -4.360 15.070 1.00 84.25 199 ALA A O 1
ATOM 1422 N N . PRO A 1 200 ? -9.875 -4.347 17.246 1.00 79.88 200 PRO A N 1
ATOM 1423 C CA . PRO A 1 200 ? -9.965 -5.804 17.382 1.00 79.88 200 PRO A CA 1
ATOM 1424 C C . PRO A 1 200 ? -11.016 -6.449 16.467 1.00 79.88 200 PRO A C 1
ATOM 1426 O O . PRO A 1 200 ? -12.066 -5.805 16.237 1.00 79.88 200 PRO A O 1
#